Protein AF-A0A4Y2D684-F1 (afdb_monomer_lite)

Secondary structure (DSSP, 8-state):
---SS--S-EEEEPTTTGGGG-EE-SS-EEEESEEETT--SS-PPP-S----------------GGGGG-TTS-HHHHHHHHHHHHHTGGGS--STT-PPEEEEEEE----TTPPP-BPPPP---HHHHHHHHHHHHHHHHTTSEEE--SS-BEEEEEEE-TTSPEEEEE--HHHHHHS--------

InterPro domains:
  IPR043502 DNA/RNA polymerase superfamily [SSF56672] (2-41)
  IPR043502 DNA/RNA polymerase superfamily [SSF56672] (84-187)
  IPR053134 RNA-directed DNA polymerase homolog [PTHR24559] (82-187)

Structure (mmCIF, N/CA/C/O backbone):
data_AF-A0A4Y2D684-F1
#
_entry.id   AF-A0A4Y2D684-F1
#
loop_
_atom_site.group_PDB
_atom_site.id
_atom_site.type_symbol
_atom_site.label_atom_id
_atom_site.label_alt_id
_atom_site.label_comp_id
_atom_site.label_asym_id
_atom_site.label_entity_id
_atom_site.label_seq_id
_atom_site.pdbx_PDB_ins_code
_atom_site.Cartn_x
_atom_site.Cartn_y
_atom_site.Cartn_z
_atom_site.occupancy
_atom_site.B_iso_or_equiv
_atom_site.auth_seq_id
_atom_site.auth_comp_id
_atom_site.auth_asym_id
_atom_site.auth_atom_id
_atom_site.pdbx_PDB_model_num
ATOM 1 N N . MET A 1 1 ? -3.276 4.791 -5.156 1.00 32.31 1 MET A N 1
ATOM 2 C CA . MET A 1 1 ? -2.474 5.441 -4.097 1.00 32.31 1 MET A CA 1
ATOM 3 C C . MET A 1 1 ? -3.059 4.971 -2.775 1.00 32.31 1 MET A C 1
ATOM 5 O O . MET A 1 1 ? -4.221 5.272 -2.538 1.00 32.31 1 MET A O 1
ATOM 9 N N . LEU A 1 2 ? -2.332 4.146 -2.015 1.00 41.41 2 LEU A N 1
ATOM 10 C CA . LEU A 1 2 ? -2.879 3.407 -0.864 1.00 41.41 2 LEU A CA 1
ATOM 11 C C . LEU A 1 2 ? -3.045 4.302 0.374 1.00 41.41 2 LEU A C 1
ATOM 13 O O . LEU A 1 2 ? -2.198 5.159 0.608 1.00 41.41 2 LEU A O 1
ATOM 17 N N . ASP A 1 3 ? -4.116 4.112 1.150 1.00 39.09 3 ASP A N 1
ATOM 18 C CA . ASP A 1 3 ? -4.249 4.616 2.527 1.00 39.09 3 ASP A CA 1
ATOM 19 C C . ASP A 1 3 ? -4.162 3.423 3.473 1.00 39.09 3 ASP A C 1
ATOM 21 O O . ASP A 1 3 ? -4.945 2.495 3.331 1.00 39.09 3 ASP A O 1
ATOM 25 N N . LEU A 1 4 ? -3.210 3.444 4.402 1.00 47.44 4 LEU A N 1
ATOM 26 C CA . LEU A 1 4 ? -2.993 2.380 5.391 1.00 47.44 4 LEU A CA 1
ATOM 27 C C . LEU A 1 4 ? -3.703 2.667 6.727 1.00 47.44 4 LEU A C 1
ATOM 29 O O . LEU A 1 4 ? -3.446 1.985 7.707 1.00 47.44 4 LEU A O 1
ATOM 33 N N . LYS A 1 5 ? -4.534 3.717 6.796 1.00 33.97 5 LYS A N 1
ATOM 34 C CA . LYS A 1 5 ? -5.197 4.163 8.036 1.00 33.97 5 LYS A CA 1
ATOM 35 C C . LYS A 1 5 ? -6.718 3.966 8.047 1.00 33.97 5 LYS A C 1
ATOM 37 O O . LYS A 1 5 ? -7.399 4.669 8.782 1.00 33.97 5 LYS A O 1
ATOM 42 N N . SER A 1 6 ? -7.288 3.174 7.140 1.00 38.59 6 SER A N 1
ATOM 43 C CA . SER A 1 6 ? -8.747 3.208 6.957 1.00 38.59 6 SER A CA 1
ATOM 44 C C . SER A 1 6 ? -9.381 1.968 6.339 1.00 38.59 6 SER A C 1
ATOM 46 O O . SER A 1 6 ? -10.500 2.079 5.840 1.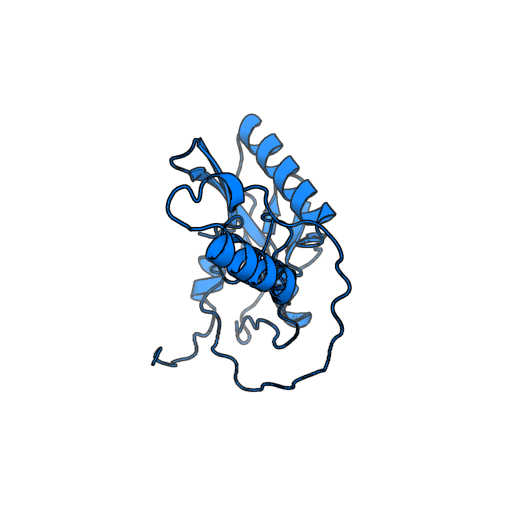00 38.59 6 SER A O 1
ATOM 48 N N . GLY A 1 7 ? -8.700 0.832 6.259 1.00 42.06 7 GLY A N 1
ATOM 49 C CA . GLY A 1 7 ? -9.345 -0.376 5.768 1.00 42.06 7 GLY A CA 1
ATOM 50 C C . GLY A 1 7 ? -9.890 -1.239 6.901 1.00 42.06 7 GLY A C 1
ATOM 51 O O . GLY A 1 7 ? -9.548 -1.106 8.076 1.00 42.06 7 GLY A O 1
ATOM 52 N N . TYR A 1 8 ? -10.893 -2.016 6.511 1.00 41.69 8 TYR A N 1
ATOM 53 C CA . TYR A 1 8 ? -11.848 -2.638 7.413 1.00 41.69 8 TYR A CA 1
ATOM 54 C C . TYR A 1 8 ? -11.494 -4.098 7.725 1.00 41.69 8 TYR A C 1
ATOM 56 O O . TYR A 1 8 ? -12.047 -4.639 8.675 1.00 41.69 8 TYR A O 1
ATOM 64 N N . TRP A 1 9 ? -10.547 -4.711 6.997 1.00 50.75 9 TRP A N 1
ATOM 65 C CA . TRP A 1 9 ? -10.094 -6.092 7.198 1.00 50.75 9 TRP A CA 1
ATOM 66 C C . TRP A 1 9 ? -8.672 -6.301 6.659 1.00 50.75 9 TRP A C 1
ATOM 68 O O . TRP A 1 9 ? -8.309 -5.782 5.604 1.00 50.75 9 TRP A O 1
ATOM 78 N N . GLN A 1 10 ? -7.873 -7.109 7.358 1.00 59.91 10 GLN A N 1
ATOM 79 C CA . GLN A 1 10 ? -6.515 -7.483 6.950 1.00 59.91 10 GLN A CA 1
ATOM 80 C C . GLN A 1 10 ? -6.516 -8.814 6.179 1.00 59.91 10 GLN A C 1
ATOM 82 O O . GLN A 1 10 ? -6.870 -9.843 6.748 1.00 59.91 10 GLN A O 1
ATOM 87 N N . VAL A 1 11 ? -6.083 -8.830 4.916 1.00 66.56 11 VAL A N 1
ATOM 88 C CA . VAL A 1 11 ? -5.981 -10.040 4.076 1.00 66.56 11 VAL A CA 1
ATOM 89 C C . VAL A 1 11 ? -4.512 -10.432 3.899 1.00 66.56 11 VAL A C 1
ATOM 91 O O . VAL A 1 11 ? -3.662 -9.605 3.554 1.00 66.56 11 VAL A O 1
ATOM 94 N N . GLU A 1 12 ? -4.185 -11.705 4.127 1.00 71.69 12 GLU A N 1
ATOM 95 C CA . GLU A 1 12 ? -2.823 -12.212 3.929 1.00 71.69 12 GLU A CA 1
ATOM 96 C C . GLU A 1 12 ? -2.486 -12.297 2.430 1.00 71.69 12 GLU A C 1
ATOM 98 O O . GLU A 1 12 ? -3.288 -12.767 1.624 1.00 71.69 12 GLU A O 1
ATOM 103 N N . ILE A 1 13 ? -1.287 -11.874 2.027 1.00 78.06 13 ILE A N 1
ATOM 104 C CA . ILE A 1 13 ? -0.823 -12.074 0.647 1.00 78.06 13 ILE A CA 1
ATOM 105 C C . ILE A 1 13 ? -0.273 -13.494 0.511 1.00 78.06 13 ILE A C 1
ATOM 107 O O . ILE A 1 13 ? 0.550 -13.927 1.335 1.00 78.06 13 ILE A O 1
ATOM 111 N N . ARG A 1 14 ? -0.660 -14.183 -0.572 1.00 80.12 14 ARG A N 1
ATOM 112 C CA . ARG A 1 14 ? -0.085 -15.485 -0.938 1.00 80.12 14 ARG A CA 1
ATOM 113 C C . ARG A 1 14 ? 1.447 -15.414 -0.918 1.00 80.12 14 ARG A C 1
ATOM 115 O O . ARG A 1 14 ? 1.998 -14.478 -1.504 1.00 80.12 14 ARG A O 1
ATOM 122 N N . PRO A 1 15 ? 2.157 -16.351 -0.266 1.00 83.19 15 PRO A N 1
ATOM 123 C CA . PRO A 1 15 ? 3.614 -16.293 -0.135 1.00 83.19 15 PRO A CA 1
ATOM 124 C C . PRO A 1 15 ? 4.357 -16.057 -1.457 1.00 83.19 15 PRO A C 1
ATOM 126 O O . PRO A 1 15 ? 5.338 -15.313 -1.481 1.00 83.19 15 PRO A O 1
ATOM 129 N N . GLU A 1 16 ? 3.852 -16.615 -2.557 1.00 85.19 16 GLU A N 1
ATOM 130 C CA . GLU A 1 16 ? 4.424 -16.504 -3.904 1.00 85.19 16 GLU A CA 1
ATOM 131 C C . GLU A 1 16 ? 4.294 -15.091 -4.494 1.00 85.19 16 GLU A C 1
ATOM 133 O O . GLU A 1 16 ? 5.098 -14.677 -5.332 1.00 85.19 16 GLU A O 1
ATOM 138 N N . ASP A 1 17 ? 3.294 -14.334 -4.044 1.00 86.69 17 ASP A N 1
ATOM 139 C CA . ASP A 1 17 ? 2.972 -12.999 -4.542 1.00 86.69 17 ASP A CA 1
ATOM 140 C C . ASP A 1 17 ? 3.520 -11.878 -3.648 1.00 86.69 17 ASP A C 1
ATOM 142 O O . ASP A 1 17 ? 3.576 -10.726 -4.084 1.00 86.69 17 ASP A O 1
ATOM 146 N N . ARG A 1 18 ? 4.000 -12.188 -2.434 1.00 87.88 18 ARG A N 1
ATOM 147 C CA . ARG A 1 18 ? 4.539 -11.190 -1.486 1.00 87.88 18 ARG A CA 1
ATOM 148 C C . ARG A 1 18 ? 5.634 -10.334 -2.097 1.00 87.88 18 ARG A C 1
ATOM 150 O O . ARG A 1 18 ? 5.629 -9.119 -1.913 1.00 87.88 18 ARG A O 1
ATOM 157 N N . GLU A 1 19 ? 6.535 -10.936 -2.872 1.00 91.12 19 GLU A N 1
ATOM 158 C CA . GLU A 1 19 ? 7.618 -10.193 -3.523 1.00 91.12 19 GLU A CA 1
ATOM 159 C C . GLU A 1 19 ? 7.087 -9.121 -4.482 1.00 91.12 19 GLU A C 1
ATOM 161 O O . GLU A 1 19 ? 7.667 -8.047 -4.565 1.00 91.12 19 GLU A O 1
ATOM 166 N N . LYS A 1 20 ? 5.938 -9.322 -5.137 1.00 90.25 20 LYS A N 1
ATOM 167 C CA . LYS A 1 20 ? 5.350 -8.319 -6.049 1.00 90.25 20 LYS A CA 1
ATOM 168 C C . LYS A 1 20 ? 4.913 -7.050 -5.317 1.00 90.25 20 LYS A C 1
ATOM 170 O O . LYS A 1 20 ? 4.853 -5.979 -5.918 1.00 90.25 20 LYS A O 1
ATOM 175 N N . THR A 1 21 ? 4.661 -7.150 -4.014 1.00 89.94 21 THR A N 1
ATOM 176 C CA . THR A 1 21 ? 4.321 -6.005 -3.158 1.00 89.94 21 THR A CA 1
ATOM 177 C C . THR A 1 21 ? 5.545 -5.249 -2.652 1.00 89.94 21 THR A C 1
ATOM 179 O O . THR A 1 21 ? 5.386 -4.226 -1.983 1.00 89.94 21 THR A O 1
ATOM 182 N N . ALA A 1 22 ? 6.757 -5.708 -2.977 1.00 93.75 22 ALA A N 1
ATOM 183 C CA . ALA A 1 22 ? 7.975 -5.119 -2.459 1.00 93.75 22 ALA A CA 1
ATOM 184 C C . ALA A 1 22 ? 8.104 -3.632 -2.821 1.00 93.75 22 ALA A C 1
ATOM 186 O O . ALA A 1 22 ? 7.845 -3.195 -3.951 1.00 93.75 22 ALA A O 1
ATOM 187 N N . PHE A 1 23 ? 8.528 -2.839 -1.844 1.00 92.75 23 PHE A N 1
ATOM 188 C CA . PHE A 1 23 ? 8.707 -1.408 -1.949 1.00 92.75 23 PHE A CA 1
ATOM 189 C C . PHE A 1 23 ? 10.023 -0.944 -1.342 1.00 92.75 23 PHE A C 1
ATOM 191 O O . PHE A 1 23 ? 10.532 -1.488 -0.364 1.00 92.75 23 PHE A O 1
ATOM 198 N N . THR A 1 24 ? 10.576 0.112 -1.926 1.00 91.88 24 THR A N 1
ATOM 199 C CA . THR A 1 24 ? 11.850 0.684 -1.488 1.00 91.88 24 THR A CA 1
ATOM 200 C C . THR A 1 24 ? 11.643 1.962 -0.706 1.00 91.88 24 THR A C 1
ATOM 202 O O . THR A 1 24 ? 10.936 2.870 -1.165 1.00 91.88 24 THR A O 1
ATOM 205 N N . THR A 1 25 ? 12.366 2.084 0.399 1.00 86.88 25 THR A N 1
ATOM 206 C CA . THR A 1 25 ? 12.564 3.343 1.118 1.00 86.88 25 THR A CA 1
ATOM 207 C C . THR A 1 25 ? 14.024 3.779 1.020 1.00 86.88 25 THR A C 1
ATOM 209 O O . THR A 1 25 ? 14.861 3.094 0.436 1.00 86.88 25 THR A O 1
ATOM 212 N N . GLY A 1 26 ? 14.364 4.939 1.585 1.00 79.38 26 GLY A N 1
ATOM 213 C CA . GLY A 1 26 ? 15.753 5.404 1.630 1.00 79.38 26 GLY A CA 1
ATOM 214 C C . GLY A 1 26 ? 16.665 4.609 2.576 1.00 79.38 26 GLY A C 1
ATOM 215 O O . GLY A 1 26 ? 17.799 5.045 2.778 1.00 79.38 26 GLY A O 1
ATOM 216 N N . GLN A 1 27 ? 16.163 3.535 3.195 1.00 78.75 27 GLN A N 1
ATOM 217 C CA . GLN A 1 27 ? 16.880 2.689 4.153 1.00 78.75 27 GLN A CA 1
ATOM 218 C C . GLN A 1 27 ? 16.910 1.204 3.764 1.00 78.75 27 GLN A C 1
ATOM 220 O O . GLN A 1 27 ? 17.771 0.487 4.255 1.00 78.75 27 GLN A O 1
ATOM 225 N N . GLY A 1 28 ? 16.012 0.735 2.892 1.00 89.25 28 GLY A N 1
ATOM 226 C CA . GLY A 1 28 ? 15.952 -0.685 2.553 1.00 89.25 28 GLY A CA 1
ATOM 227 C C . GLY A 1 28 ? 14.827 -1.054 1.592 1.00 89.25 28 GLY A C 1
ATOM 228 O O . GLY A 1 28 ? 14.104 -0.189 1.080 1.00 89.25 28 GLY A O 1
ATOM 229 N N . LEU A 1 29 ? 14.709 -2.358 1.355 1.00 94.25 29 LEU A N 1
ATOM 230 C CA . LEU A 1 29 ? 13.659 -2.990 0.566 1.00 94.25 29 LEU A CA 1
ATOM 231 C C . LEU A 1 29 ? 12.774 -3.812 1.508 1.00 94.25 29 LEU A C 1
ATOM 233 O O . LEU A 1 29 ? 13.262 -4.613 2.300 1.00 94.25 29 LEU A O 1
ATOM 237 N N . TRP A 1 30 ? 11.470 -3.598 1.415 1.00 94.19 30 TRP A N 1
ATOM 238 C CA . TRP A 1 30 ? 10.472 -4.181 2.307 1.00 94.19 30 TRP A CA 1
ATOM 239 C C . TRP A 1 30 ? 9.351 -4.787 1.476 1.00 94.19 30 TRP A C 1
ATOM 241 O O . TRP A 1 30 ? 9.122 -4.334 0.360 1.00 94.19 30 TRP A O 1
ATOM 251 N N . LYS A 1 31 ? 8.627 -5.774 1.992 1.00 92.31 31 LYS A N 1
ATOM 252 C CA . LYS A 1 31 ? 7.439 -6.362 1.351 1.00 92.31 31 LYS A CA 1
ATOM 253 C C . LYS A 1 31 ? 6.309 -6.516 2.356 1.00 92.31 31 LYS A C 1
ATOM 255 O O . LYS A 1 31 ? 6.559 -6.676 3.550 1.00 92.31 31 LYS A O 1
ATOM 260 N N . PHE A 1 32 ? 5.073 -6.469 1.875 1.00 87.88 32 PHE A N 1
ATOM 261 C CA . PHE A 1 32 ? 3.909 -6.683 2.724 1.00 87.88 32 PHE A CA 1
ATOM 262 C C . PHE A 1 32 ? 3.715 -8.177 2.994 1.00 87.88 32 PHE A C 1
ATOM 264 O O . PHE A 1 32 ? 3.827 -9.011 2.092 1.00 87.88 32 PHE A O 1
ATOM 271 N N . LYS A 1 33 ? 3.407 -8.505 4.250 1.00 82.00 33 LYS A N 1
ATOM 272 C CA . LYS A 1 33 ? 2.850 -9.809 4.645 1.00 82.00 33 LYS A CA 1
ATOM 273 C C . LYS A 1 33 ? 1.334 -9.794 4.548 1.00 82.00 33 LYS A C 1
ATOM 275 O O . LYS A 1 33 ? 0.716 -10.762 4.111 1.00 82.00 33 LYS A O 1
ATOM 280 N N . ILE A 1 34 ? 0.769 -8.671 4.972 1.00 73.19 34 ILE A N 1
ATOM 281 C CA . ILE A 1 34 ? -0.655 -8.441 5.133 1.00 73.19 34 ILE A CA 1
ATOM 282 C C . ILE A 1 34 ? -0.977 -7.133 4.415 1.00 73.19 34 ILE A C 1
ATOM 284 O O . ILE A 1 34 ? -0.249 -6.147 4.562 1.00 73.19 34 ILE A O 1
ATOM 288 N N . LEU A 1 35 ? -2.051 -7.134 3.631 1.00 69.44 35 LEU A N 1
ATOM 289 C CA . LEU A 1 35 ? -2.628 -5.919 3.068 1.00 69.44 35 LEU A CA 1
ATOM 290 C C . LEU A 1 35 ? -3.942 -5.629 3.765 1.00 69.44 35 LEU A C 1
ATOM 292 O O . LEU A 1 35 ? -4.724 -6.526 4.059 1.00 69.44 35 LEU A O 1
ATOM 296 N N . ASP A 1 36 ? -4.174 -4.353 4.000 1.00 57.72 36 ASP A N 1
ATOM 297 C CA . ASP A 1 36 ? -5.483 -3.864 4.385 1.00 57.72 36 ASP A CA 1
ATOM 298 C C . ASP A 1 36 ? -6.410 -3.867 3.152 1.00 57.72 36 ASP A C 1
ATOM 300 O O . ASP A 1 36 ? -5.952 -3.576 2.050 1.00 57.72 36 ASP A O 1
ATOM 304 N N . GLU A 1 37 ? -7.699 -4.177 3.277 1.00 44.09 37 GLU A N 1
ATOM 305 C CA . GLU A 1 37 ? -8.638 -4.234 2.138 1.00 44.09 37 GLU A CA 1
ATOM 306 C C . GLU A 1 37 ? -8.796 -2.865 1.434 1.00 44.09 37 GLU A C 1
ATOM 308 O O . GLU A 1 37 ? -9.079 -2.779 0.239 1.00 44.09 37 GLU A O 1
ATOM 313 N N . GLY A 1 38 ? -8.513 -1.766 2.148 1.00 41.91 38 GLY A N 1
ATOM 314 C CA . GLY A 1 38 ? -8.406 -0.413 1.580 1.00 41.91 38 GLY A CA 1
ATOM 315 C C . GLY A 1 38 ? -7.103 -0.150 0.805 1.00 41.91 38 GLY A C 1
ATOM 316 O O . GLY A 1 38 ? -6.956 0.881 0.128 1.00 41.91 38 GLY A O 1
ATOM 317 N N . ALA A 1 39 ? -6.138 -1.067 0.878 1.00 51.62 39 ALA A N 1
ATOM 318 C CA . ALA A 1 39 ? -4.881 -1.006 0.161 1.00 51.62 39 ALA A CA 1
ATOM 319 C C . ALA A 1 39 ? -5.125 -1.401 -1.305 1.00 51.62 39 ALA A C 1
ATOM 321 O O . ALA A 1 39 ? -5.040 -2.560 -1.688 1.00 51.62 39 ALA A O 1
ATOM 322 N N . VAL A 1 40 ? -5.382 -0.401 -2.155 1.00 45.81 40 VAL A N 1
ATOM 323 C CA . VAL A 1 40 ? -5.531 -0.580 -3.611 1.00 45.81 40 VAL A CA 1
ATOM 324 C C . VAL A 1 40 ? -4.181 -0.934 -4.264 1.00 45.81 40 VAL A C 1
ATOM 326 O O . VAL A 1 40 ? -3.555 -0.108 -4.942 1.00 45.81 40 VAL A O 1
ATOM 329 N N . ILE A 1 41 ? -3.720 -2.164 -4.042 1.00 49.00 41 ILE A N 1
ATOM 330 C CA . ILE A 1 41 ? -3.000 -2.963 -5.033 1.00 49.00 41 ILE A CA 1
ATOM 331 C C . ILE A 1 41 ? -4.116 -3.675 -5.791 1.00 49.00 41 ILE A C 1
ATOM 333 O O . ILE A 1 41 ? -4.941 -4.341 -5.187 1.00 49.00 41 ILE A O 1
ATOM 337 N N . ALA A 1 42 ? -4.240 -3.330 -7.067 1.00 41.84 42 ALA A N 1
ATOM 338 C CA . ALA A 1 42 ? -5.398 -3.523 -7.930 1.00 41.84 42 ALA A CA 1
ATOM 339 C C . ALA A 1 42 ? -6.402 -4.650 -7.555 1.00 41.84 42 ALA A C 1
ATOM 341 O O . ALA A 1 42 ? -6.043 -5.812 -7.451 1.00 41.84 42 ALA A O 1
ATOM 342 N N . THR A 1 43 ? -7.674 -4.238 -7.421 1.00 37.69 43 THR A N 1
ATOM 343 C CA . THR A 1 43 ? -8.908 -5.051 -7.365 1.00 37.69 43 THR A CA 1
ATOM 344 C C . THR A 1 43 ? -8.817 -6.320 -6.519 1.00 37.69 43 THR A C 1
ATOM 346 O O . THR A 1 43 ? -8.433 -7.371 -7.021 1.00 37.69 43 THR A O 1
ATOM 349 N N . CYS A 1 44 ? -9.256 -6.235 -5.260 1.00 37.44 44 CYS A N 1
ATOM 350 C CA . CYS A 1 44 ? -9.661 -7.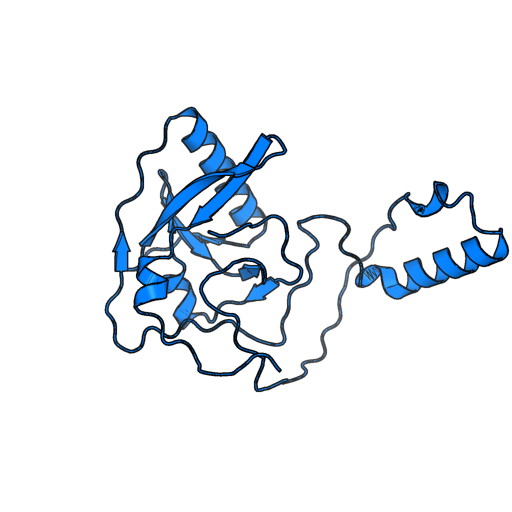410 -4.498 1.00 37.44 44 CYS A CA 1
ATOM 351 C C . CYS A 1 44 ? -10.648 -8.235 -5.343 1.00 37.44 44 CYS A C 1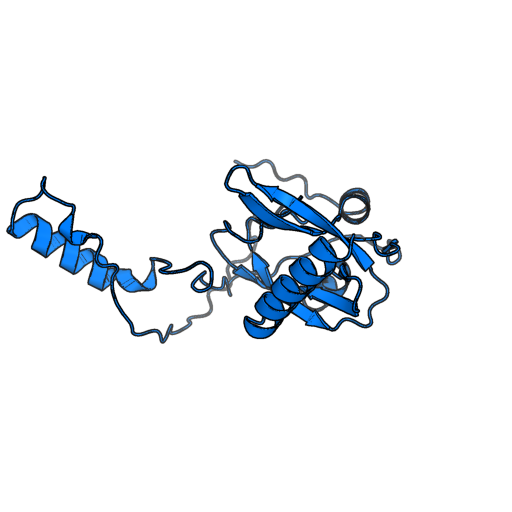
ATOM 353 O O . CYS A 1 44 ? -11.697 -7.732 -5.749 1.00 37.44 44 CYS A O 1
ATOM 355 N N . GLU A 1 45 ? -10.273 -9.473 -5.658 1.00 36.16 45 GLU A N 1
ATOM 356 C CA . GLU A 1 45 ? -11.186 -10.469 -6.213 1.00 36.16 45 GLU A CA 1
ATOM 357 C C . GLU A 1 45 ? -12.281 -10.764 -5.169 1.00 36.16 45 GLU A C 1
ATOM 359 O O . GLU A 1 45 ? -11.973 -10.846 -3.975 1.00 36.16 45 GLU A O 1
ATOM 364 N N . PRO A 1 46 ? -13.549 -10.950 -5.568 1.00 34.88 46 PRO A N 1
ATOM 365 C CA . PRO A 1 46 ? -14.525 -11.574 -4.691 1.00 34.88 46 PRO A CA 1
ATOM 366 C C . PRO A 1 46 ? -14.153 -13.048 -4.474 1.00 34.88 46 PRO A C 1
ATOM 368 O O . PRO A 1 46 ? -13.829 -13.780 -5.408 1.00 34.88 46 PRO A O 1
ATOM 371 N N . VAL A 1 47 ? -14.197 -13.464 -3.211 1.00 36.44 47 VAL A N 1
ATOM 372 C CA . VAL A 1 47 ? -13.804 -14.786 -2.712 1.00 36.44 47 VAL A CA 1
ATOM 373 C C . VAL A 1 47 ? -14.583 -15.906 -3.415 1.00 36.44 47 VAL A C 1
ATOM 375 O O . VAL A 1 47 ? -15.771 -16.095 -3.162 1.00 36.44 47 VAL A O 1
ATOM 378 N N . VAL A 1 48 ? -13.903 -16.698 -4.246 1.00 31.36 48 VAL A N 1
ATOM 379 C CA . VAL A 1 48 ? -14.383 -18.000 -4.737 1.00 31.36 48 VAL A CA 1
ATOM 380 C C . VAL A 1 48 ? -13.583 -19.106 -4.057 1.00 31.36 48 VAL A C 1
ATOM 382 O O . VAL A 1 48 ? -12.579 -19.564 -4.582 1.00 31.36 48 VAL A O 1
ATOM 385 N N . ASP A 1 49 ? -13.979 -19.406 -2.819 1.00 27.34 49 ASP A N 1
ATOM 386 C CA . ASP A 1 49 ? -13.831 -20.680 -2.090 1.00 27.34 49 ASP A CA 1
ATOM 387 C C . ASP A 1 49 ? -13.717 -20.396 -0.588 1.00 27.34 49 ASP A C 1
ATOM 389 O O . ASP A 1 49 ? -12.646 -20.147 -0.032 1.00 27.34 49 ASP A O 1
ATOM 393 N N . ILE A 1 50 ? -14.866 -20.432 0.089 1.00 30.86 50 ILE A N 1
ATOM 394 C CA . ILE A 1 50 ? -14.940 -20.345 1.545 1.00 30.86 50 ILE A CA 1
ATOM 395 C C . ILE A 1 50 ? -14.597 -21.728 2.107 1.00 30.86 50 ILE A C 1
ATOM 397 O O . ILE A 1 50 ? -15.468 -22.587 2.246 1.00 30.86 50 ILE A O 1
ATOM 401 N N . VAL A 1 51 ? -13.337 -21.953 2.475 1.00 32.03 51 VAL A N 1
ATOM 402 C CA . VAL A 1 51 ? -12.998 -23.048 3.394 1.00 32.03 51 VAL A CA 1
ATOM 403 C C . VAL A 1 51 ? -13.076 -22.488 4.809 1.00 32.03 51 VAL A C 1
ATOM 405 O O . VAL A 1 51 ? -12.120 -21.901 5.314 1.00 32.03 51 VAL A O 1
ATOM 408 N N . VAL A 1 52 ? -14.239 -22.649 5.448 1.00 28.09 52 VAL A N 1
ATOM 409 C CA . VAL A 1 52 ? -14.441 -22.295 6.859 1.00 28.09 52 VAL A CA 1
ATOM 410 C C . VAL A 1 52 ? -13.508 -23.161 7.704 1.00 28.09 52 VAL A C 1
ATOM 412 O O . VAL A 1 52 ? -13.772 -24.341 7.932 1.00 28.09 52 VAL A O 1
ATOM 415 N N . ARG A 1 53 ? -12.401 -22.587 8.175 1.00 31.89 53 ARG A N 1
ATOM 416 C CA . ARG A 1 53 ? -11.650 -23.159 9.293 1.00 31.89 53 ARG A CA 1
ATOM 417 C C . ARG A 1 53 ? -12.192 -22.541 10.582 1.00 31.89 53 ARG A C 1
ATOM 419 O O . ARG A 1 53 ? -12.278 -21.316 10.652 1.00 31.89 53 ARG A O 1
ATOM 426 N N . PRO A 1 54 ? -12.572 -23.342 11.588 1.00 26.36 54 PRO A N 1
ATOM 427 C CA . PRO A 1 54 ? -12.982 -22.798 12.872 1.00 26.36 54 PRO A CA 1
ATOM 428 C C . PRO A 1 54 ? -11.753 -22.185 13.548 1.00 26.36 54 PRO A C 1
ATOM 430 O O . PRO A 1 54 ? -10.711 -22.838 13.630 1.00 26.36 54 PRO A O 1
ATOM 433 N N . GLN A 1 55 ? -11.851 -20.942 14.019 1.00 37.06 55 GLN A N 1
ATOM 434 C CA . GLN A 1 55 ? -10.801 -20.352 14.842 1.00 37.06 55 GLN A CA 1
ATOM 435 C C . GLN A 1 55 ? -11.379 -19.624 16.050 1.00 37.06 55 GLN A C 1
ATOM 437 O O . GLN A 1 55 ? -12.270 -18.786 15.934 1.00 37.06 55 GLN A O 1
A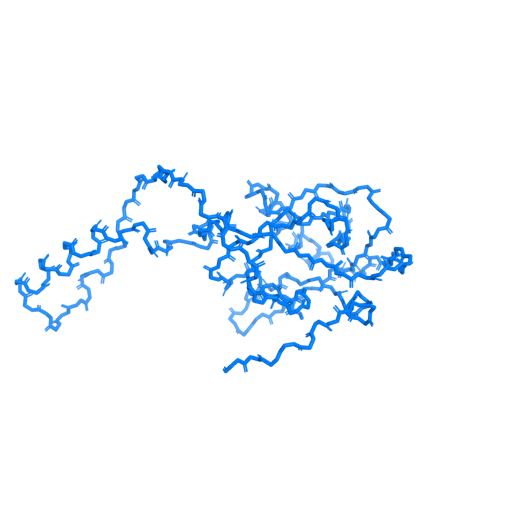TOM 442 N N . GLU A 1 56 ? -10.819 -19.967 17.206 1.00 30.59 56 GLU A N 1
ATOM 443 C CA . GLU A 1 56 ? -11.034 -19.321 18.491 1.00 30.59 56 GLU A CA 1
ATOM 444 C C . GLU A 1 56 ? -10.251 -18.000 18.535 1.00 30.59 56 GLU A C 1
ATOM 446 O O . GLU A 1 56 ? -9.039 -17.975 18.313 1.00 30.59 56 GLU A O 1
ATOM 451 N N . PHE A 1 57 ? -10.947 -16.894 18.799 1.00 31.56 57 PHE A N 1
ATOM 452 C CA . PHE A 1 57 ? -10.342 -15.585 19.043 1.00 31.56 57 PHE A CA 1
ATOM 453 C C . PHE A 1 57 ? -10.169 -15.388 20.552 1.00 31.56 57 PHE A C 1
ATOM 455 O O . PHE A 1 57 ? -11.151 -15.308 21.288 1.00 31.56 57 PHE A O 1
ATOM 462 N N . SER A 1 58 ? -8.923 -15.291 21.017 1.00 38.00 58 SER A N 1
ATOM 463 C CA . SER A 1 58 ? -8.592 -14.877 22.382 1.00 38.00 58 SER A CA 1
ATOM 464 C C . SER A 1 58 ? -8.248 -13.387 22.391 1.00 38.00 58 SER A C 1
ATOM 466 O O . SER A 1 58 ? -7.177 -12.998 21.925 1.00 38.00 58 SER A O 1
ATOM 468 N N . GLY A 1 59 ? -9.144 -12.558 22.920 1.00 34.66 59 GLY A N 1
ATOM 469 C CA . GLY A 1 59 ? -8.912 -11.127 23.095 1.00 34.66 59 GLY A CA 1
ATOM 470 C C . GLY A 1 59 ? -9.861 -10.545 24.133 1.00 34.66 59 GLY A C 1
ATOM 471 O O . GLY A 1 59 ? -10.927 -10.042 23.796 1.00 34.66 59 GLY A O 1
ATOM 472 N N . GLU A 1 60 ? -9.488 -10.631 25.410 1.00 42.25 60 GLU A N 1
ATOM 473 C CA . GLU A 1 60 ? -10.048 -9.753 26.435 1.00 42.25 60 GLU A CA 1
ATOM 474 C C . GLU A 1 60 ? -9.430 -8.357 26.252 1.00 42.25 60 GLU A C 1
ATOM 476 O O . GLU A 1 60 ? -8.209 -8.242 26.335 1.00 42.25 60 GLU A O 1
ATOM 481 N N . GLN A 1 61 ? -10.240 -7.305 26.055 1.00 43.38 61 GLN A N 1
ATOM 482 C CA . GLN A 1 61 ? -10.283 -6.115 26.932 1.00 43.38 61 GLN A CA 1
ATOM 483 C C . GLN A 1 61 ? -11.013 -4.890 26.335 1.00 43.38 61 GLN A C 1
ATOM 485 O O . GLN A 1 61 ? -10.804 -4.480 25.203 1.00 43.38 61 GLN A O 1
ATOM 490 N N . HIS A 1 62 ? -11.844 -4.311 27.217 1.00 47.66 62 HIS A N 1
ATOM 491 C CA . HIS A 1 62 ? -12.414 -2.953 27.320 1.00 47.66 62 HIS A CA 1
ATOM 492 C C . HIS A 1 62 ? -13.252 -2.293 26.196 1.00 47.66 62 HIS A C 1
ATOM 494 O O . HIS A 1 62 ? -12.766 -1.955 25.128 1.00 47.66 62 HIS A O 1
ATOM 500 N N . LEU A 1 63 ? -14.524 -1.989 26.522 1.00 46.78 63 LEU A N 1
ATOM 501 C CA . LEU A 1 63 ? -15.426 -1.139 25.731 1.00 46.78 63 LEU A CA 1
ATOM 502 C C . LEU A 1 63 ? -14.956 0.329 25.705 1.00 46.78 63 LEU A C 1
ATOM 504 O O . LEU A 1 63 ? -14.502 0.829 26.740 1.00 46.78 63 LEU A O 1
ATOM 508 N N . PRO A 1 64 ? -15.185 1.065 24.600 1.00 48.28 64 PRO A N 1
ATOM 509 C CA . PRO A 1 64 ? -14.999 2.509 24.580 1.00 48.28 64 PRO A CA 1
ATOM 510 C C . PRO A 1 64 ? -15.974 3.202 25.547 1.00 48.28 64 PRO A C 1
ATOM 512 O O . PRO A 1 64 ? -17.158 2.873 25.629 1.00 48.28 64 PRO A O 1
ATOM 515 N N . SER A 1 65 ? -15.476 4.215 26.256 1.00 45.81 65 SER A N 1
ATOM 516 C CA . SER A 1 65 ? -16.205 5.101 27.180 1.00 45.81 65 SER A CA 1
ATOM 517 C C . SER A 1 65 ? -17.238 6.020 26.496 1.00 45.81 65 SER A C 1
ATOM 519 O O . SER A 1 65 ? -17.748 6.959 27.096 1.00 45.81 65 SER A O 1
ATOM 521 N N . SER A 1 66 ? -17.596 5.749 25.239 1.00 50.34 66 SER A N 1
ATOM 522 C CA . SER A 1 66 ? -18.518 6.543 24.416 1.00 50.34 66 SER A CA 1
ATOM 523 C C . SER A 1 66 ? -20.000 6.396 24.788 1.00 50.34 66 SER A C 1
ATOM 525 O O . SER A 1 66 ? -20.841 7.096 24.225 1.00 50.34 66 SER A O 1
ATOM 527 N N . LEU A 1 67 ? -20.336 5.521 25.742 1.00 51.56 67 LEU A N 1
ATOM 528 C CA . LEU A 1 67 ? -21.709 5.328 26.224 1.00 51.56 67 LEU A CA 1
ATOM 529 C C . LEU A 1 67 ? -22.249 6.511 27.040 1.00 51.56 67 LEU A C 1
ATOM 531 O O . LEU A 1 67 ? -23.467 6.667 27.129 1.00 51.56 67 LEU A O 1
ATOM 535 N N . ASP A 1 68 ? -21.374 7.350 27.598 1.00 53.38 68 ASP A N 1
ATOM 536 C CA . ASP A 1 68 ? -21.788 8.454 28.474 1.00 53.38 68 ASP A CA 1
ATOM 537 C C . ASP A 1 68 ? -22.417 9.629 27.700 1.00 53.38 68 ASP A C 1
ATOM 539 O O . ASP A 1 68 ? -23.140 10.431 28.282 1.00 53.38 68 ASP A O 1
ATOM 543 N N . ASN A 1 69 ? -22.239 9.681 26.372 1.00 54.69 69 ASN A N 1
ATOM 544 C CA . ASN A 1 69 ? -22.795 10.729 25.503 1.00 54.69 69 ASN A CA 1
ATOM 545 C C . ASN A 1 69 ? -24.194 10.402 24.938 1.00 54.69 69 ASN A C 1
ATOM 547 O O . ASN A 1 69 ? -24.725 11.152 24.118 1.00 54.69 69 ASN A O 1
ATOM 551 N N . LEU A 1 70 ? -24.813 9.285 25.337 1.00 56.62 70 LEU A N 1
ATOM 552 C CA . LEU A 1 70 ? -26.162 8.908 24.897 1.00 56.62 70 LEU A CA 1
ATOM 553 C C . LEU A 1 70 ? -27.222 9.521 25.827 1.00 56.62 70 LEU A C 1
ATOM 555 O O . LEU A 1 70 ? -27.951 8.818 26.531 1.00 56.62 70 LEU A O 1
ATOM 559 N N . GLU A 1 71 ? -27.324 10.851 25.831 1.00 58.81 71 GLU A N 1
ATOM 560 C CA . GLU A 1 71 ? -28.327 11.606 26.609 1.00 58.81 71 GLU A CA 1
ATOM 561 C C . GLU A 1 71 ? -29.783 11.319 26.182 1.00 58.81 71 GLU A C 1
ATOM 563 O O . GLU A 1 71 ? -30.717 11.662 26.896 1.00 58.81 71 GLU A O 1
ATOM 568 N N . ILE A 1 72 ? -29.981 10.643 25.045 1.00 70.06 72 ILE A N 1
ATOM 569 C CA . ILE A 1 72 ? -31.293 10.379 24.431 1.00 70.06 72 ILE A CA 1
ATOM 570 C C . ILE A 1 72 ? -31.923 9.054 24.919 1.00 70.06 72 ILE A C 1
ATOM 572 O O . ILE A 1 72 ? -33.114 8.833 24.720 1.00 70.06 72 ILE A O 1
ATOM 576 N N . LEU A 1 73 ? -31.151 8.166 25.557 1.00 71.31 73 LEU A N 1
ATOM 577 C CA . LEU A 1 73 ? -31.610 6.823 25.945 1.00 71.31 73 LEU A CA 1
ATOM 578 C C . LEU A 1 73 ? -32.003 6.738 27.422 1.00 71.31 73 LEU A C 1
ATOM 580 O O . LEU A 1 73 ? -31.270 7.231 28.284 1.00 71.31 73 LEU A O 1
ATOM 584 N N . ASP A 1 74 ? -33.095 6.026 27.710 1.00 80.81 74 ASP A N 1
ATOM 585 C CA . ASP A 1 74 ? -33.500 5.700 29.082 1.00 80.81 74 ASP A CA 1
ATOM 586 C C . ASP A 1 74 ? -32.573 4.654 29.743 1.00 80.81 74 ASP A C 1
ATOM 588 O O . ASP A 1 74 ? -31.766 3.988 29.089 1.00 80.81 74 ASP A O 1
ATOM 592 N N . GLU A 1 75 ? -32.676 4.501 31.066 1.00 79.19 75 GLU A N 1
ATOM 593 C CA . GLU A 1 75 ? -31.842 3.597 31.878 1.00 79.19 75 GLU A CA 1
ATOM 594 C C . GLU A 1 75 ? -31.905 2.123 31.411 1.00 79.19 75 GLU A C 1
ATOM 596 O O . GLU A 1 75 ? -30.895 1.405 31.392 1.00 79.19 75 GLU A O 1
ATOM 601 N N . GLY A 1 76 ? -33.087 1.666 30.991 1.00 80.62 76 GLY A N 1
ATOM 602 C CA . GLY A 1 76 ? -33.327 0.321 30.474 1.00 80.62 76 GLY A CA 1
ATOM 603 C C . GLY A 1 76 ? -32.702 0.121 29.096 1.00 80.62 76 GLY A C 1
ATOM 604 O O . GLY A 1 76 ? -32.018 -0.880 28.862 1.00 80.62 76 GLY A O 1
ATOM 605 N N . GLN A 1 77 ? -32.841 1.105 28.209 1.00 78.62 77 GLN A N 1
ATOM 606 C CA . GLN A 1 77 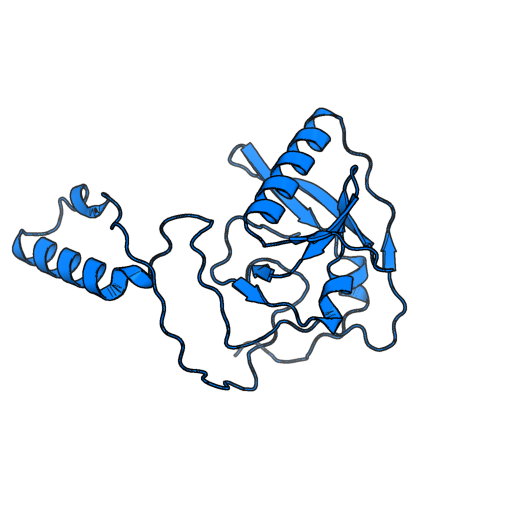? -32.190 1.121 26.898 1.00 78.62 77 GLN A CA 1
ATOM 607 C C . GLN A 1 77 ? -30.665 1.155 27.015 1.00 78.62 77 GLN A C 1
ATOM 609 O O . GLN A 1 77 ? -29.984 0.374 26.350 1.00 78.62 77 GLN A O 1
ATOM 614 N N . ARG A 1 78 ? -30.106 1.982 27.906 1.00 76.69 78 ARG A N 1
ATOM 615 C CA . ARG A 1 78 ? -28.657 2.023 28.180 1.00 76.69 78 ARG A CA 1
ATOM 616 C C . ARG A 1 78 ? -28.135 0.671 28.650 1.00 76.69 78 ARG A C 1
ATOM 618 O O . ARG A 1 78 ? -27.059 0.241 28.235 1.00 76.69 78 ARG A O 1
ATOM 625 N N . THR A 1 79 ? -28.904 -0.020 29.485 1.00 79.75 79 THR A N 1
ATOM 626 C CA . THR A 1 79 ? -28.557 -1.361 29.966 1.00 79.75 79 THR A CA 1
ATOM 627 C C . THR A 1 79 ? -28.580 -2.388 28.833 1.00 79.75 79 THR A C 1
ATOM 629 O O . THR A 1 79 ? -27.642 -3.179 28.712 1.00 79.75 79 THR A O 1
ATOM 632 N N . ALA A 1 80 ? -29.591 -2.344 27.962 1.00 79.88 80 ALA A N 1
ATOM 633 C CA . ALA A 1 80 ? -29.684 -3.217 26.794 1.00 79.88 80 ALA A CA 1
ATOM 634 C C . ALA A 1 80 ? -28.542 -2.975 25.791 1.00 79.88 80 ALA A C 1
ATOM 636 O O . ALA A 1 80 ? -27.888 -3.927 25.367 1.00 79.88 80 ALA A O 1
ATOM 637 N N . VAL A 1 81 ? -28.236 -1.713 25.477 1.00 77.69 81 VAL A N 1
ATOM 638 C CA . VAL A 1 81 ? -27.129 -1.338 24.580 1.00 77.69 81 VAL A CA 1
ATOM 639 C C . VAL A 1 81 ? -25.784 -1.756 25.170 1.00 77.69 81 VAL A C 1
ATOM 641 O O . VAL A 1 81 ? -24.959 -2.338 24.471 1.00 77.69 81 VAL A O 1
ATOM 644 N N . ARG A 1 82 ? -25.558 -1.540 26.471 1.00 76.19 82 ARG A N 1
ATOM 645 C CA . ARG A 1 82 ? -24.323 -1.976 27.139 1.00 76.19 82 ARG A CA 1
ATOM 646 C C . ARG A 1 82 ? -24.173 -3.498 27.128 1.00 76.19 82 ARG A C 1
ATOM 648 O O . ARG A 1 82 ? -23.054 -3.987 27.001 1.00 76.19 82 ARG A O 1
ATOM 655 N N . LYS A 1 83 ? -25.274 -4.243 27.262 1.00 80.56 83 LYS A N 1
ATOM 656 C CA . LYS A 1 83 ? -25.272 -5.706 27.147 1.00 80.56 83 LYS A CA 1
ATOM 657 C C . LYS A 1 83 ? -24.894 -6.140 25.728 1.00 80.56 83 LYS A C 1
ATOM 659 O O . LYS A 1 83 ? -24.004 -6.968 25.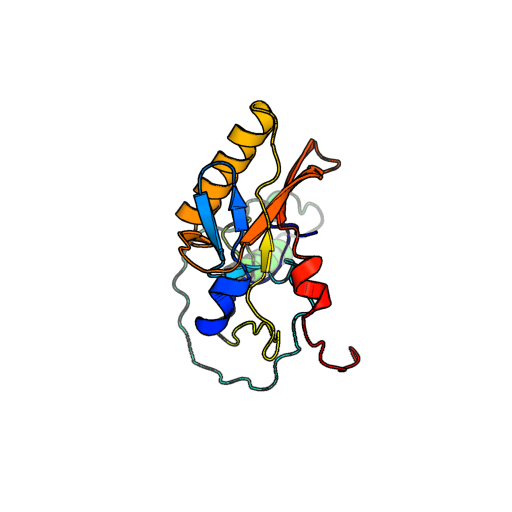588 1.00 80.56 83 LYS A O 1
ATOM 664 N N . LEU A 1 84 ? -25.487 -5.514 24.712 1.00 79.56 84 LEU A N 1
ATOM 665 C CA . LEU A 1 84 ? -25.203 -5.787 23.302 1.00 79.56 84 LEU A CA 1
ATOM 666 C C . LEU A 1 84 ? -23.742 -5.478 22.933 1.00 79.56 84 LEU A C 1
ATOM 668 O O . LEU A 1 84 ? -23.070 -6.297 22.322 1.00 79.56 84 LEU A O 1
ATOM 672 N N . LEU A 1 85 ? -23.215 -4.325 23.349 1.00 75.25 85 LEU A N 1
ATOM 673 C CA . LEU A 1 85 ? -21.824 -3.950 23.072 1.00 75.25 85 LEU A CA 1
ATOM 674 C C . LEU A 1 85 ? -20.810 -4.848 23.790 1.00 75.25 85 LEU A C 1
ATOM 676 O O . LEU A 1 85 ? -19.723 -5.056 23.269 1.00 75.25 85 LEU A O 1
ATOM 680 N N . LYS A 1 86 ? -21.148 -5.373 24.976 1.00 74.56 86 LYS A N 1
ATOM 681 C CA . LYS A 1 86 ? -20.333 -6.392 25.658 1.00 74.56 86 LYS A CA 1
ATOM 682 C C . LYS A 1 86 ? -20.377 -7.732 24.931 1.00 74.56 86 LYS A C 1
ATOM 684 O O . LYS A 1 86 ? -19.354 -8.391 24.821 1.00 74.56 86 LYS A O 1
ATOM 689 N N . GLU A 1 87 ? -21.551 -8.126 24.453 1.00 77.00 87 GLU A N 1
ATOM 690 C CA . GLU A 1 87 ? -21.755 -9.380 23.724 1.00 77.00 87 GLU A CA 1
ATOM 691 C C . GLU A 1 87 ? -21.002 -9.397 22.388 1.00 77.00 87 GLU A C 1
ATOM 693 O O . GLU A 1 87 ? -20.373 -10.394 22.052 1.00 77.00 87 GLU A O 1
ATOM 698 N N . PHE A 1 88 ? -20.999 -8.271 21.675 1.00 72.00 88 PHE A N 1
ATOM 699 C CA . PHE A 1 88 ? -20.346 -8.110 20.374 1.00 72.00 88 PHE A CA 1
ATOM 700 C C . PHE A 1 88 ? -19.041 -7.315 20.449 1.00 72.00 88 PHE A C 1
ATOM 702 O O . PHE A 1 88 ? -18.614 -6.731 19.456 1.00 72.00 88 PHE A O 1
ATOM 709 N N . GLN A 1 89 ? -18.403 -7.258 21.621 1.00 67.06 89 GLN A N 1
ATOM 710 C CA . GLN A 1 89 ? -17.201 -6.447 21.833 1.00 67.06 89 GLN A CA 1
ATOM 711 C C . GLN A 1 89 ? -16.077 -6.811 20.851 1.00 67.06 89 GLN A C 1
ATOM 713 O O . GLN A 1 89 ? -15.354 -5.941 20.384 1.00 67.06 89 GLN A O 1
ATOM 718 N N . ASN A 1 90 ? -15.984 -8.089 20.497 1.00 61.84 90 ASN A N 1
ATOM 719 C CA . ASN A 1 90 ? -15.039 -8.645 19.533 1.00 61.84 90 ASN A CA 1
ATOM 720 C C . ASN A 1 90 ? -15.299 -8.247 18.066 1.00 61.84 90 ASN A C 1
ATOM 722 O O . ASN A 1 90 ? -14.483 -8.577 17.211 1.00 61.84 90 ASN A O 1
ATOM 726 N N . LEU A 1 91 ? -16.427 -7.600 17.751 1.00 63.09 91 LEU A N 1
ATOM 727 C CA . LEU A 1 91 ? -16.739 -7.106 16.403 1.00 63.09 91 LEU A CA 1
ATOM 728 C C . LEU A 1 91 ? -16.296 -5.657 16.173 1.00 63.09 91 LEU A C 1
ATOM 730 O O . LEU A 1 91 ? -16.297 -5.200 15.030 1.00 63.09 91 LEU A O 1
ATOM 734 N N . PHE A 1 92 ? -15.966 -4.917 17.232 1.00 62.47 92 PHE A N 1
ATOM 735 C CA . PHE A 1 92 ? -15.621 -3.502 17.138 1.00 62.47 92 PHE A CA 1
ATOM 736 C C . PHE A 1 92 ? -14.114 -3.312 17.276 1.00 62.47 92 PHE A C 1
ATOM 738 O O . PHE A 1 92 ? -13.562 -3.582 18.336 1.00 62.47 92 PHE A O 1
ATOM 745 N N . SER A 1 93 ? -13.468 -2.776 16.239 1.00 54.38 93 SER A N 1
ATOM 746 C CA . SER A 1 93 ? -12.071 -2.342 16.326 1.00 54.38 93 SER A CA 1
ATOM 747 C C . SER A 1 93 ? -11.953 -1.110 17.221 1.00 54.38 93 SER A C 1
ATOM 749 O O . SER A 1 93 ? -12.603 -0.088 16.980 1.00 54.38 93 SER A O 1
ATOM 751 N N . ILE A 1 94 ? -11.115 -1.193 18.252 1.00 59.34 94 ILE A N 1
ATOM 752 C CA . ILE A 1 94 ? -10.923 -0.102 19.224 1.00 59.34 94 ILE A CA 1
ATOM 753 C C . ILE A 1 94 ? -9.785 0.842 18.791 1.00 59.34 94 ILE A C 1
ATOM 755 O O . ILE A 1 94 ? -9.743 2.004 19.202 1.00 59.34 94 ILE A O 1
ATOM 759 N N . CYS A 1 95 ? -8.876 0.384 17.926 1.00 49.50 95 CYS A N 1
ATOM 760 C CA . CYS A 1 95 ? -7.815 1.202 17.336 1.00 49.50 95 CYS A CA 1
ATOM 761 C C . CYS A 1 95 ? -7.412 0.707 15.935 1.00 49.50 95 CYS A C 1
ATOM 763 O O . CYS A 1 95 ? -7.736 -0.413 15.553 1.00 49.50 95 CYS A O 1
ATOM 765 N N . ASP A 1 96 ? -6.653 1.519 15.188 1.00 50.34 96 ASP A N 1
ATOM 766 C CA . ASP A 1 96 ? -6.165 1.185 13.833 1.00 50.34 96 ASP A CA 1
ATOM 767 C C . ASP A 1 96 ? -5.302 -0.098 13.785 1.00 50.34 96 ASP A C 1
ATOM 769 O O . ASP A 1 96 ? -5.086 -0.664 12.716 1.00 50.34 96 ASP A O 1
ATOM 773 N N . ALA A 1 97 ? -4.794 -0.565 14.932 1.00 49.94 97 ALA A N 1
ATOM 774 C CA . ALA A 1 97 ? -4.037 -1.814 15.046 1.00 49.94 97 ALA A CA 1
ATOM 775 C C . ALA A 1 97 ? -4.923 -3.043 15.341 1.00 49.94 97 ALA A C 1
ATOM 777 O O . ALA A 1 97 ? -4.459 -4.172 15.198 1.00 49.94 97 ALA A O 1
ATOM 778 N N . ASP A 1 98 ? -6.185 -2.830 15.720 1.00 52.31 98 ASP A N 1
ATOM 779 C CA . ASP A 1 98 ? -7.180 -3.844 16.103 1.00 52.31 98 ASP A CA 1
ATOM 780 C C . ASP A 1 98 ? -8.075 -4.248 14.916 1.00 52.31 98 ASP A C 1
ATOM 782 O O . ASP A 1 98 ? -9.268 -4.535 15.038 1.00 52.31 98 ASP A O 1
ATOM 786 N N . VAL A 1 99 ? -7.512 -4.195 13.709 1.00 56.69 99 VAL A N 1
ATOM 787 C CA . VAL A 1 99 ? -8.208 -4.626 12.497 1.00 56.69 99 VAL A CA 1
ATOM 788 C C . VAL A 1 99 ? -8.137 -6.149 12.442 1.00 56.69 99 VAL A C 1
ATOM 790 O O . VAL A 1 99 ? -7.050 -6.734 12.418 1.00 56.69 99 VAL A O 1
ATOM 793 N N . GLY A 1 100 ? -9.300 -6.801 12.432 1.00 55.47 100 GLY A N 1
ATOM 794 C CA . GLY A 1 100 ? -9.399 -8.256 12.371 1.00 55.47 100 GLY A CA 1
ATOM 795 C C . GLY A 1 100 ? -8.664 -8.839 11.156 1.00 55.47 100 GLY A C 1
ATOM 796 O O . GLY A 1 100 ? -8.704 -8.289 10.052 1.00 55.47 100 GLY A O 1
ATOM 797 N N . ARG A 1 101 ? -7.993 -9.981 11.353 1.00 55.97 101 ARG A N 1
ATOM 798 C CA . ARG A 1 101 ? -7.365 -10.746 10.266 1.00 55.97 101 ARG A CA 1
ATOM 799 C C . ARG A 1 101 ? -8.400 -11.624 9.574 1.00 55.97 101 ARG A C 1
ATOM 801 O O . ARG A 1 101 ? -9.024 -12.476 10.206 1.00 55.97 101 ARG A O 1
ATOM 808 N N . CYS A 1 102 ? -8.545 -11.456 8.268 1.00 55.81 102 CYS A N 1
ATOM 809 C CA . CYS A 1 102 ? -9.294 -12.369 7.425 1.00 55.81 102 CYS A CA 1
ATOM 810 C C . CYS A 1 102 ? -8.418 -13.590 7.109 1.00 55.81 102 CYS A C 1
ATOM 812 O O . CYS A 1 102 ? -7.564 -13.552 6.227 1.00 55.81 102 CYS A O 1
ATOM 814 N N . ASN A 1 103 ? -8.645 -14.690 7.830 1.00 57.00 103 ASN A N 1
ATOM 815 C CA . ASN A 1 103 ? -7.950 -15.968 7.604 1.00 57.00 103 ASN A CA 1
ATOM 816 C C . ASN A 1 103 ? -8.656 -16.854 6.559 1.00 57.00 103 ASN A C 1
ATOM 818 O O . ASN A 1 103 ? -8.263 -18.000 6.346 1.00 57.00 103 ASN A O 1
ATOM 822 N N . ILE A 1 104 ? -9.726 -16.346 5.938 1.00 58.66 104 ILE A N 1
ATOM 823 C CA . ILE A 1 104 ? -10.587 -17.102 5.017 1.00 58.66 104 ILE A CA 1
ATOM 824 C C . ILE A 1 104 ? -9.983 -17.135 3.608 1.00 58.66 104 ILE A C 1
ATOM 826 O O . ILE A 1 104 ? -10.220 -18.074 2.851 1.00 58.66 104 ILE A O 1
ATOM 830 N N . THR A 1 105 ? -9.195 -16.127 3.225 1.00 63.31 105 THR A N 1
ATOM 831 C CA . THR A 1 105 ? -8.695 -15.993 1.851 1.00 63.31 105 THR A CA 1
ATOM 832 C C . THR A 1 105 ? -7.350 -15.284 1.819 1.00 63.31 105 THR A C 1
ATOM 834 O O . THR A 1 105 ? -7.047 -14.466 2.682 1.00 63.31 105 THR A O 1
ATOM 837 N N . GLN A 1 106 ? -6.546 -15.602 0.804 1.00 68.38 106 GLN A N 1
ATOM 838 C CA . GLN A 1 106 ? -5.277 -14.933 0.539 1.00 68.38 106 GLN A CA 1
ATOM 839 C C . GLN A 1 106 ? -5.345 -14.135 -0.763 1.00 68.38 106 GLN A C 1
ATOM 841 O O . GLN A 1 106 ? -5.841 -14.638 -1.775 1.00 68.38 106 GLN A O 1
ATOM 846 N N . HIS A 1 107 ? -4.792 -12.924 -0.756 1.00 75.12 107 HIS A N 1
ATOM 847 C CA . HIS A 1 107 ? -4.735 -12.049 -1.922 1.00 75.12 107 HIS A CA 1
ATOM 848 C C . HIS A 1 107 ? -3.716 -12.564 -2.947 1.00 75.12 107 HIS A C 1
ATOM 850 O O . HIS A 1 107 ? -2.568 -12.867 -2.598 1.00 75.12 107 HIS A O 1
ATOM 856 N N . ARG A 1 108 ? -4.142 -12.649 -4.213 1.00 79.81 108 ARG A N 1
ATOM 857 C CA . ARG A 1 108 ? -3.334 -13.086 -5.357 1.00 79.81 108 ARG A CA 1
ATOM 858 C C . ARG A 1 108 ? -3.035 -11.905 -6.280 1.00 79.81 108 ARG A C 1
ATOM 860 O O . ARG A 1 108 ? -3.927 -11.132 -6.602 1.00 79.81 108 ARG A O 1
ATOM 867 N N . ILE A 1 109 ? -1.800 -11.812 -6.774 1.00 83.88 109 ILE A N 1
ATOM 868 C CA . ILE A 1 109 ? -1.369 -10.766 -7.718 1.00 83.88 109 ILE A CA 1
ATOM 869 C C . ILE A 1 109 ? -0.939 -11.420 -9.033 1.00 83.88 109 ILE A C 1
ATOM 871 O O . ILE A 1 109 ? 0.211 -11.837 -9.212 1.00 83.88 109 ILE A O 1
ATOM 875 N N . ASN A 1 110 ? -1.862 -11.522 -9.989 1.00 85.44 110 ASN A N 1
ATOM 876 C CA . ASN A 1 110 ? -1.605 -12.200 -11.258 1.00 85.44 110 ASN A CA 1
ATOM 877 C C . ASN A 1 110 ? -0.908 -11.286 -12.282 1.00 85.44 110 ASN A C 1
ATOM 879 O O . ASN A 1 110 ? -1.543 -10.466 -12.939 1.00 85.44 110 ASN A O 1
ATOM 883 N N . THR A 1 111 ? 0.398 -11.474 -12.467 1.00 86.19 111 THR A N 1
ATOM 884 C CA . THR A 1 111 ? 1.213 -10.781 -13.484 1.00 86.19 111 THR A CA 1
ATOM 885 C C . THR A 1 111 ? 1.491 -11.641 -14.725 1.00 86.19 111 THR A C 1
ATOM 887 O O . THR A 1 111 ? 2.266 -11.236 -15.589 1.00 86.19 111 THR A O 1
ATOM 890 N N . GLY A 1 112 ? 0.910 -12.847 -14.820 1.00 87.12 112 GLY A N 1
ATOM 891 C CA . GLY A 1 112 ? 1.320 -13.853 -15.807 1.00 87.12 112 GLY A CA 1
ATOM 892 C C . GLY A 1 112 ? 2.828 -14.134 -15.755 1.00 87.12 112 GLY A C 1
ATOM 893 O O . GLY A 1 112 ? 3.416 -14.135 -14.676 1.00 87.12 112 GLY A O 1
ATOM 894 N N . ASP A 1 113 ? 3.447 -14.289 -16.926 1.00 88.94 113 ASP A N 1
ATOM 895 C CA . ASP A 1 113 ? 4.887 -14.558 -17.084 1.00 88.94 113 ASP A CA 1
ATOM 896 C C . ASP A 1 113 ? 5.745 -13.280 -17.155 1.00 88.94 113 ASP A C 1
ATOM 898 O O . ASP A 1 113 ? 6.890 -13.305 -17.611 1.00 88.94 113 ASP A O 1
ATOM 902 N N . HIS A 1 114 ? 5.197 -12.128 -16.751 1.00 92.06 114 HIS A N 1
ATOM 903 C CA . HIS A 1 114 ? 5.920 -10.862 -16.827 1.00 92.06 114 HIS A CA 1
ATOM 904 C C . HIS A 1 114 ? 7.131 -10.858 -15.870 1.00 92.06 114 HIS A C 1
ATOM 906 O O . HIS A 1 114 ? 6.981 -11.211 -14.695 1.00 92.06 114 HIS A O 1
ATOM 912 N N . PRO A 1 115 ? 8.323 -10.410 -16.317 1.00 93.38 115 PRO A N 1
ATOM 913 C CA . PRO A 1 115 ? 9.500 -10.342 -15.458 1.00 93.38 115 PRO A CA 1
ATOM 914 C C . PRO A 1 115 ? 9.330 -9.321 -14.315 1.00 93.38 115 PRO A C 1
ATOM 916 O O . PRO A 1 115 ? 8.524 -8.391 -14.421 1.00 93.38 115 PRO A O 1
ATOM 919 N N . PRO A 1 116 ? 10.113 -9.434 -13.228 1.00 94.56 116 PRO A N 1
ATOM 920 C CA . PRO A 1 116 ? 10.039 -8.501 -12.111 1.00 94.56 116 PRO A CA 1
ATOM 921 C C . PRO A 1 116 ? 10.266 -7.041 -12.502 1.00 94.56 116 PRO A C 1
ATOM 923 O O . PRO A 1 116 ? 11.193 -6.710 -13.242 1.00 94.56 116 PRO A O 1
ATOM 926 N N . ILE A 1 117 ? 9.449 -6.146 -11.945 1.00 92.50 117 ILE A N 1
ATOM 927 C CA . ILE A 1 117 ? 9.621 -4.701 -12.103 1.00 92.50 117 ILE A CA 1
ATOM 928 C C . ILE A 1 117 ? 10.420 -4.159 -10.917 1.00 92.50 117 ILE A C 1
ATOM 930 O O . ILE A 1 117 ? 9.924 -4.124 -9.790 1.00 92.50 117 ILE A O 1
ATOM 934 N N . LYS A 1 118 ? 11.635 -3.665 -11.186 1.00 94.06 118 LYS A N 1
ATOM 935 C CA . LYS A 1 118 ? 12.495 -2.998 -10.197 1.00 94.06 118 LYS A CA 1
ATOM 936 C C . LYS A 1 118 ? 12.604 -1.503 -10.479 1.00 94.06 118 LYS A C 1
ATOM 938 O O . LYS A 1 118 ? 13.328 -1.071 -11.373 1.00 94.06 118 LYS A O 1
ATOM 943 N N . GLN A 1 119 ? 11.867 -0.698 -9.725 1.00 92.12 119 GLN A N 1
ATOM 944 C CA . GLN A 1 119 ? 11.902 0.759 -9.824 1.00 92.12 119 GLN A CA 1
ATOM 945 C C . GLN A 1 119 ? 12.930 1.353 -8.854 1.00 92.12 119 GLN A C 1
ATOM 947 O O . GLN A 1 119 ? 13.134 0.846 -7.754 1.00 92.12 119 GLN A O 1
ATOM 952 N N . TYR A 1 120 ? 13.560 2.459 -9.255 1.00 90.62 120 TYR A N 1
ATOM 953 C CA . TYR A 1 120 ? 14.506 3.173 -8.400 1.00 90.62 120 TYR A CA 1
ATOM 954 C C . TYR A 1 120 ? 13.779 3.941 -7.272 1.00 90.62 120 TYR A C 1
ATOM 956 O O . TYR A 1 120 ? 12.725 4.538 -7.536 1.00 90.62 120 TYR A O 1
ATOM 964 N N . PRO A 1 121 ? 14.329 3.992 -6.041 1.00 89.44 121 PRO A N 1
ATOM 965 C CA . PRO A 1 121 ? 13.729 4.735 -4.935 1.00 89.44 121 PRO A CA 1
ATOM 966 C C . PRO A 1 121 ? 13.599 6.235 -5.235 1.00 89.44 121 PRO A C 1
ATOM 968 O O . PRO A 1 121 ? 14.503 6.871 -5.779 1.00 89.44 121 PRO A O 1
ATOM 971 N N . ARG A 1 122 ? 12.486 6.854 -4.831 1.00 87.62 122 ARG A N 1
ATOM 972 C CA . ARG A 1 122 ? 12.311 8.308 -4.981 1.00 87.62 122 ARG A CA 1
ATOM 973 C C . ARG A 1 122 ? 13.153 9.063 -3.950 1.00 87.62 122 ARG A C 1
ATOM 975 O O . ARG A 1 122 ? 13.176 8.710 -2.774 1.00 87.62 122 ARG A O 1
ATOM 982 N N . ARG A 1 123 ? 13.800 10.155 -4.375 1.00 89.00 123 ARG A N 1
ATOM 983 C CA . ARG A 1 123 ? 14.531 11.045 -3.461 1.00 89.00 123 ARG A CA 1
ATOM 984 C C . ARG A 1 123 ? 13.542 11.783 -2.557 1.00 89.00 123 ARG A C 1
ATOM 986 O O . ARG A 1 123 ? 12.755 12.594 -3.040 1.00 89.00 123 ARG A O 1
ATOM 993 N N . LEU A 1 124 ? 13.614 11.524 -1.254 1.00 85.75 124 LEU A N 1
ATOM 994 C CA . LEU A 1 124 ? 12.819 12.214 -0.239 1.00 85.75 124 LEU A CA 1
ATOM 995 C C . LEU A 1 124 ? 13.664 13.286 0.469 1.00 85.75 124 LEU A C 1
ATOM 997 O O . LEU A 1 124 ? 14.809 13.007 0.831 1.00 85.75 124 LEU A O 1
ATOM 1001 N N . PRO A 1 125 ? 13.123 14.497 0.704 1.00 86.62 125 PRO A N 1
ATOM 1002 C CA . PRO A 1 125 ? 13.738 15.466 1.610 1.00 86.62 125 PRO A CA 1
ATOM 1003 C C . PRO A 1 125 ? 13.924 14.874 3.013 1.00 86.62 125 PRO A C 1
ATOM 1005 O O . PRO A 1 125 ? 13.108 14.058 3.444 1.00 86.62 125 PRO A O 1
ATOM 1008 N N . LEU A 1 126 ? 14.939 15.329 3.757 1.00 86.06 126 LEU A N 1
ATOM 1009 C CA . LEU A 1 126 ? 15.300 14.773 5.073 1.00 86.06 126 LEU A CA 1
ATOM 1010 C C . LEU A 1 126 ? 14.117 14.694 6.052 1.00 86.06 126 LEU A C 1
ATOM 1012 O O . LEU A 1 126 ? 13.920 13.662 6.689 1.00 86.06 126 LEU A O 1
ATOM 1016 N N . ALA A 1 127 ? 13.286 15.740 6.113 1.00 84.94 127 ALA A N 1
ATOM 1017 C CA . ALA A 1 127 ? 12.103 15.768 6.977 1.00 84.94 127 ALA A CA 1
ATOM 1018 C C . ALA A 1 127 ? 11.106 14.637 6.657 1.00 84.94 127 ALA A C 1
ATOM 1020 O O . ALA A 1 127 ? 10.598 13.982 7.560 1.00 84.94 127 ALA A O 1
ATOM 1021 N N . ARG A 1 128 ? 10.877 14.363 5.366 1.00 84.81 128 ARG A N 1
ATOM 1022 C CA . ARG A 1 128 ? 9.985 13.290 4.900 1.00 84.81 128 ARG A CA 1
ATOM 1023 C C . ARG A 1 128 ? 10.628 11.909 4.986 1.00 84.81 128 ARG A C 1
ATOM 1025 O O . ARG A 1 128 ? 9.915 10.923 5.114 1.00 84.81 128 ARG A O 1
ATOM 1032 N N . LYS A 1 129 ? 11.961 11.827 4.926 1.00 87.69 129 LYS A N 1
ATOM 1033 C CA . LYS A 1 129 ? 12.689 10.568 5.118 1.00 87.69 129 LYS A CA 1
ATOM 1034 C C . LYS A 1 129 ? 12.472 10.037 6.536 1.00 87.69 129 LYS A C 1
ATOM 1036 O O . LYS A 1 129 ? 12.001 8.921 6.683 1.00 87.69 129 LYS A O 1
ATOM 1041 N N . LYS A 1 130 ? 12.689 10.877 7.556 1.00 88.75 130 LYS A N 1
ATOM 1042 C CA . LYS A 1 130 ? 12.464 10.501 8.963 1.00 88.75 130 LYS A CA 1
ATOM 1043 C C . LYS A 1 130 ? 11.021 10.049 9.221 1.00 88.75 130 LYS A C 1
ATOM 1045 O O . LYS A 1 130 ? 10.788 9.103 9.959 1.00 88.75 130 LYS A O 1
ATOM 1050 N N . GLU A 1 131 ? 10.060 10.719 8.591 1.00 88.12 131 GLU A N 1
ATOM 1051 C CA . GLU A 1 131 ? 8.647 10.349 8.671 1.00 88.12 131 GLU A CA 1
ATOM 1052 C C . GLU A 1 131 ? 8.355 8.987 8.018 1.00 88.12 131 GLU A C 1
ATOM 1054 O O . GLU A 1 131 ? 7.676 8.164 8.624 1.00 88.12 131 GLU A O 1
ATOM 1059 N N . ALA A 1 132 ? 8.906 8.715 6.826 1.00 88.50 132 ALA A N 1
ATOM 1060 C CA . ALA A 1 132 ? 8.805 7.398 6.192 1.00 88.50 132 ALA A CA 1
ATOM 1061 C C . ALA A 1 132 ? 9.412 6.296 7.069 1.00 88.50 132 ALA A C 1
ATOM 1063 O O . ALA A 1 132 ? 8.814 5.235 7.209 1.00 88.50 132 ALA A O 1
ATOM 1064 N N . ASP A 1 133 ? 10.579 6.558 7.656 1.00 89.81 133 ASP A N 1
ATOM 1065 C CA . ASP A 1 133 ? 11.314 5.587 8.466 1.00 89.81 133 ASP A CA 1
ATOM 1066 C C . ASP A 1 133 ? 10.527 5.211 9.736 1.00 89.81 133 ASP A C 1
ATOM 1068 O O . ASP A 1 133 ? 10.433 4.035 10.083 1.00 89.81 133 ASP A O 1
ATOM 1072 N N . ASN A 1 134 ? 9.882 6.188 10.384 1.00 89.12 134 ASN A N 1
ATOM 1073 C CA . ASN A 1 134 ? 9.002 5.933 11.528 1.00 89.12 134 ASN A CA 1
ATOM 1074 C C . ASN A 1 134 ? 7.791 5.064 11.148 1.00 89.12 134 ASN A C 1
ATOM 1076 O O . ASN A 1 134 ? 7.462 4.135 11.878 1.00 89.12 134 ASN A O 1
ATOM 1080 N N . LEU A 1 135 ? 7.158 5.341 10.001 1.00 86.62 135 LEU A N 1
ATOM 1081 C CA . LEU A 1 135 ? 6.007 4.570 9.511 1.00 86.62 135 LEU A CA 1
ATOM 1082 C C . LEU A 1 135 ? 6.402 3.137 9.133 1.00 86.62 135 LEU A C 1
ATOM 1084 O O . LEU A 1 135 ? 5.661 2.199 9.405 1.00 86.62 135 LEU A O 1
ATOM 1088 N N . VAL A 1 136 ? 7.583 2.948 8.535 1.00 89.38 136 VAL A N 1
ATOM 1089 C CA . VAL A 1 136 ? 8.137 1.610 8.271 1.00 89.38 136 VAL A CA 1
ATOM 1090 C C . VAL A 1 136 ? 8.342 0.854 9.574 1.00 89.38 136 VAL A C 1
ATOM 1092 O O . VAL A 1 136 ? 7.916 -0.291 9.669 1.00 89.38 136 VAL A O 1
ATOM 1095 N N . LYS A 1 137 ? 8.945 1.491 10.581 1.00 89.19 137 LYS A N 1
ATOM 1096 C CA . LYS A 1 137 ? 9.169 0.859 11.881 1.00 89.19 137 LYS A CA 1
ATOM 1097 C C . LYS A 1 137 ? 7.855 0.400 12.520 1.00 89.19 137 LYS A C 1
ATOM 1099 O O . LYS A 1 137 ? 7.758 -0.749 12.922 1.00 89.19 137 LYS A O 1
ATOM 1104 N N . GLU A 1 138 ? 6.841 1.260 12.538 1.00 84.25 138 GLU A N 1
ATOM 1105 C CA . GLU A 1 138 ? 5.506 0.920 13.047 1.00 84.25 138 GLU A CA 1
ATOM 1106 C C . GLU A 1 138 ? 4.902 -0.287 12.309 1.00 84.25 138 GLU A C 1
ATOM 1108 O O . GLU A 1 138 ? 4.401 -1.217 12.934 1.00 84.25 138 GLU A O 1
ATOM 1113 N N . MET A 1 139 ? 5.011 -0.326 10.977 1.00 84.50 139 MET A N 1
ATOM 1114 C CA . MET A 1 139 ? 4.532 -1.463 10.186 1.00 84.50 139 MET A CA 1
ATOM 1115 C C . MET A 1 139 ? 5.324 -2.756 10.443 1.00 84.50 139 MET A C 1
ATOM 1117 O O . MET A 1 139 ? 4.739 -3.837 10.375 1.00 84.50 139 MET A O 1
ATOM 1121 N N . VAL A 1 140 ? 6.631 -2.673 10.716 1.00 87.00 140 VAL A N 1
ATOM 1122 C CA . VAL A 1 140 ? 7.456 -3.834 11.102 1.00 87.00 140 VAL A CA 1
ATOM 1123 C C . VAL A 1 140 ? 7.041 -4.343 12.480 1.00 87.00 140 VAL A C 1
ATOM 1125 O O . VAL A 1 140 ? 6.787 -5.538 12.626 1.00 87.00 140 VAL A O 1
ATOM 1128 N N . ASP A 1 141 ? 6.926 -3.446 13.461 1.00 84.88 141 ASP A N 1
ATOM 1129 C CA . ASP A 1 141 ? 6.567 -3.774 14.846 1.00 84.88 141 ASP A CA 1
ATOM 1130 C C . ASP A 1 141 ? 5.163 -4.409 14.915 1.00 84.88 141 ASP A C 1
ATOM 1132 O O . ASP A 1 141 ? 4.944 -5.368 15.654 1.00 84.88 141 ASP A O 1
ATOM 1136 N N . ASN A 1 142 ? 4.238 -3.952 14.063 1.00 78.31 142 ASN A N 1
ATOM 1137 C CA . ASN A 1 142 ? 2.887 -4.509 13.931 1.00 78.31 142 ASN A CA 1
ATOM 1138 C C . ASN A 1 142 ? 2.813 -5.769 13.039 1.00 78.31 142 ASN A C 1
ATOM 1140 O O . ASN A 1 142 ? 1.737 -6.339 12.858 1.00 78.31 142 ASN A O 1
ATOM 1144 N N . GLY A 1 143 ? 3.928 -6.214 12.448 1.00 81.69 143 GLY A N 1
ATOM 1145 C CA . GLY A 1 143 ? 3.985 -7.410 11.598 1.00 81.69 143 GLY A CA 1
ATOM 1146 C C . GLY A 1 143 ? 3.299 -7.277 10.231 1.00 81.69 143 GLY A C 1
ATOM 1147 O O . GLY A 1 143 ? 3.028 -8.290 9.584 1.00 81.69 143 GLY A O 1
ATOM 1148 N N . ILE A 1 144 ? 3.032 -6.050 9.776 1.00 81.88 144 ILE A N 1
ATOM 1149 C CA . ILE A 1 144 ? 2.394 -5.745 8.483 1.00 81.88 144 ILE A CA 1
ATOM 1150 C C . ILE A 1 144 ? 3.383 -5.970 7.328 1.00 81.88 144 ILE A C 1
ATOM 1152 O O . ILE A 1 144 ? 3.008 -6.470 6.262 1.00 81.88 144 ILE A O 1
ATOM 1156 N N . ILE A 1 145 ? 4.660 -5.635 7.545 1.00 87.50 145 ILE A N 1
ATOM 1157 C CA . ILE A 1 145 ? 5.735 -5.761 6.550 1.00 87.50 145 ILE A CA 1
ATOM 1158 C C . ILE A 1 145 ? 6.923 -6.569 7.079 1.00 87.50 145 ILE A C 1
ATOM 1160 O O . ILE A 1 145 ? 7.099 -6.754 8.281 1.00 87.50 145 ILE A O 1
ATOM 1164 N N . GLU A 1 146 ? 7.767 -7.029 6.162 1.00 92.75 146 GLU A N 1
ATOM 1165 C CA . GLU A 1 146 ? 9.073 -7.624 6.453 1.00 92.75 146 GLU A CA 1
ATOM 1166 C C . GLU A 1 146 ? 10.133 -7.175 5.448 1.00 92.75 146 GLU A C 1
ATOM 1168 O O . GLU A 1 146 ? 9.814 -6.609 4.401 1.00 92.75 146 GLU A O 1
ATOM 1173 N N . GLU A 1 147 ? 11.402 -7.429 5.760 1.00 95.12 147 GLU A N 1
ATOM 1174 C CA . GLU A 1 147 ? 12.503 -7.179 4.833 1.00 95.12 147 GLU A CA 1
ATOM 1175 C C . GLU A 1 147 ? 12.376 -8.071 3.584 1.00 95.12 147 GLU A C 1
ATOM 1177 O O . GLU A 1 147 ? 11.979 -9.239 3.654 1.00 95.12 147 GLU A O 1
ATOM 1182 N N . SER A 1 148 ? 12.694 -7.511 2.418 1.00 93.81 148 SER A N 1
ATOM 1183 C CA . SER A 1 148 ? 12.717 -8.234 1.146 1.00 93.81 148 SER A CA 1
ATOM 1184 C C . SER A 1 148 ? 14.100 -8.149 0.514 1.00 93.81 148 SER A C 1
ATOM 1186 O O . SER A 1 148 ? 14.768 -7.118 0.549 1.00 93.81 148 SER A O 1
ATOM 1188 N N . SER A 1 149 ? 14.506 -9.245 -0.118 1.00 91.75 149 SER A N 1
ATOM 1189 C CA . SER A 1 149 ? 15.675 -9.343 -0.998 1.00 91.75 149 SER A CA 1
ATOM 1190 C C . SER A 1 149 ? 15.268 -9.653 -2.445 1.00 91.75 149 SER A C 1
ATOM 1192 O O . SER A 1 149 ? 16.095 -10.057 -3.266 1.00 91.75 149 SER A O 1
ATOM 1194 N N . GLY A 1 150 ? 13.983 -9.476 -2.762 1.00 91.31 150 GLY A N 1
ATOM 1195 C CA . GLY A 1 150 ? 13.387 -9.878 -4.023 1.00 91.31 150 GLY A CA 1
ATOM 1196 C C . GLY A 1 150 ? 13.754 -8.995 -5.217 1.00 91.31 150 GLY A C 1
ATOM 1197 O O . GLY A 1 150 ? 14.299 -7.894 -5.087 1.00 91.31 150 GLY A O 1
ATOM 1198 N N . PRO A 1 151 ? 13.430 -9.466 -6.433 1.00 94.06 151 PRO A N 1
ATOM 1199 C CA . PRO A 1 151 ? 13.732 -8.749 -7.668 1.00 94.06 151 PRO A CA 1
ATOM 1200 C C . PRO A 1 151 ? 12.743 -7.609 -7.970 1.00 94.06 151 PRO A C 1
ATOM 1202 O O . PRO A 1 151 ? 13.000 -6.803 -8.863 1.00 94.06 151 PRO A O 1
ATOM 1205 N N . TRP A 1 152 ? 11.626 -7.528 -7.245 1.00 95.19 152 TRP A N 1
ATOM 1206 C CA . TRP A 1 152 ? 10.601 -6.497 -7.393 1.00 95.19 152 TRP A CA 1
ATOM 1207 C C . TRP A 1 152 ? 10.896 -5.293 -6.496 1.00 95.19 152 TRP A C 1
ATOM 1209 O O . TRP A 1 152 ? 11.410 -5.433 -5.390 1.00 95.19 152 TRP A O 1
ATOM 1219 N N . ALA A 1 153 ? 10.559 -4.094 -6.965 1.00 94.94 153 ALA A N 1
ATOM 1220 C CA . ALA A 1 153 ? 10.651 -2.881 -6.162 1.00 94.94 153 ALA A CA 1
ATOM 1221 C C . ALA A 1 153 ? 9.724 -1.793 -6.702 1.00 94.94 153 ALA A C 1
ATOM 1223 O O . ALA A 1 153 ? 9.851 -1.373 -7.855 1.00 94.94 153 ALA A O 1
ATOM 1224 N N . SER A 1 154 ? 8.848 -1.274 -5.848 1.00 93.19 154 SER A N 1
ATOM 1225 C CA . SER A 1 154 ? 8.038 -0.084 -6.120 1.00 93.19 154 SER A CA 1
ATOM 1226 C C . SER A 1 154 ? 8.428 1.069 -5.185 1.00 93.19 154 SER A C 1
ATOM 1228 O O . SER A 1 154 ? 8.684 0.851 -4.003 1.00 93.19 154 SER A O 1
ATOM 1230 N N . PRO A 1 155 ? 8.513 2.323 -5.654 1.00 92.62 155 PRO A N 1
ATOM 1231 C CA . PRO A 1 155 ? 8.940 3.415 -4.796 1.00 92.62 155 PRO A CA 1
ATOM 1232 C C . PRO A 1 155 ? 7.788 3.898 -3.911 1.00 92.62 155 PRO A C 1
ATOM 1234 O O . PRO A 1 155 ? 6.631 3.934 -4.339 1.00 92.62 155 PRO A O 1
ATOM 1237 N N . ILE A 1 156 ? 8.114 4.354 -2.702 1.00 90.12 156 ILE A N 1
ATOM 1238 C CA . ILE A 1 156 ? 7.134 4.996 -1.823 1.00 90.12 156 ILE A CA 1
ATOM 1239 C C . ILE A 1 156 ? 6.830 6.440 -2.244 1.00 90.12 156 ILE A C 1
ATOM 1241 O O . ILE A 1 156 ? 7.648 7.135 -2.858 1.00 90.12 156 ILE A O 1
ATOM 1245 N N . VAL A 1 157 ? 5.644 6.904 -1.868 1.00 87.38 157 VAL A N 1
ATOM 1246 C CA . VAL A 1 157 ? 5.138 8.264 -2.034 1.00 87.38 157 VAL A CA 1
ATOM 1247 C C . VAL A 1 157 ? 4.449 8.670 -0.735 1.00 87.38 157 VAL A C 1
ATOM 1249 O O . VAL A 1 157 ? 3.515 8.016 -0.284 1.00 87.38 157 VAL A O 1
ATOM 1252 N N . LEU A 1 158 ? 4.900 9.771 -0.137 1.00 84.94 158 LEU A N 1
ATOM 1253 C CA . LEU A 1 158 ? 4.258 10.354 1.038 1.00 84.94 158 LEU A CA 1
ATOM 1254 C C . LEU A 1 158 ? 3.370 11.521 0.620 1.00 84.94 158 LEU A C 1
ATOM 1256 O O . LEU A 1 158 ? 3.847 12.459 -0.031 1.00 84.94 158 LEU A O 1
ATOM 1260 N N . VAL A 1 159 ? 2.104 11.485 1.030 1.00 83.12 159 VAL A N 1
ATOM 1261 C CA . VAL A 1 159 ? 1.126 12.542 0.739 1.00 83.12 159 VAL A CA 1
ATOM 1262 C C . VAL A 1 159 ? 0.518 13.067 2.028 1.00 83.12 159 VAL A C 1
ATOM 1264 O O . VAL A 1 159 ? 0.271 12.303 2.952 1.00 83.12 159 VAL A O 1
ATOM 1267 N N . LYS A 1 160 ? 0.274 14.376 2.101 1.00 81.75 160 LYS A N 1
ATOM 1268 C CA . LYS A 1 160 ? -0.412 14.992 3.238 1.00 81.75 160 LYS A CA 1
ATOM 1269 C C . LYS A 1 160 ? -1.924 14.877 3.054 1.00 81.75 160 LYS A C 1
ATOM 1271 O O . LYS A 1 160 ? -2.445 15.254 2.005 1.00 81.75 160 LYS A O 1
ATOM 1276 N N . LYS A 1 161 ? -2.613 14.342 4.060 1.00 78.75 161 LYS A N 1
ATOM 1277 C CA . LYS A 1 161 ? -4.073 14.372 4.163 1.00 78.75 161 LYS A CA 1
ATOM 1278 C C . LYS A 1 161 ? -4.534 15.789 4.528 1.00 78.75 161 LYS A C 1
ATOM 1280 O O . LYS A 1 161 ? -3.743 16.630 4.960 1.00 78.75 161 LYS A O 1
ATOM 1285 N N . ARG A 1 162 ? -5.836 16.047 4.365 1.00 81.69 162 ARG A N 1
ATOM 1286 C CA . ARG A 1 162 ? -6.466 17.336 4.705 1.00 81.69 162 ARG A CA 1
ATOM 1287 C C . ARG A 1 162 ? -6.349 17.674 6.198 1.00 81.69 162 ARG A C 1
ATOM 1289 O O . ARG A 1 162 ? -6.279 18.846 6.540 1.00 81.69 162 ARG A O 1
ATOM 1296 N N . ASP A 1 163 ? -6.288 16.654 7.049 1.00 79.25 163 ASP A N 1
ATOM 1297 C CA . ASP A 1 163 ? -6.104 16.755 8.504 1.00 79.25 163 ASP A CA 1
ATOM 1298 C C . ASP A 1 163 ? -4.641 17.017 8.935 1.00 79.25 163 ASP A C 1
ATOM 1300 O O . ASP A 1 163 ? -4.353 17.111 10.124 1.00 79.25 163 ASP A O 1
ATOM 1304 N N . GLY A 1 164 ? -3.701 17.132 7.986 1.00 79.06 164 GLY A N 1
ATOM 1305 C CA . GLY A 1 164 ? -2.275 17.354 8.249 1.00 79.06 164 GLY A CA 1
ATOM 1306 C C . GLY A 1 164 ? -1.452 16.082 8.488 1.00 79.06 164 GLY A C 1
ATOM 1307 O O . GLY A 1 164 ? -0.215 16.140 8.448 1.00 79.06 164 GLY A O 1
ATOM 1308 N N . SER A 1 165 ? -2.098 14.926 8.660 1.00 77.00 165 SER A N 1
ATOM 1309 C CA . SER A 1 165 ? -1.421 13.633 8.784 1.00 77.00 165 SER A CA 1
ATOM 1310 C C . SER A 1 165 ? -0.810 13.180 7.452 1.00 77.00 165 SER A C 1
ATOM 1312 O O . SER A 1 165 ? -1.165 13.662 6.372 1.00 77.00 165 SER A O 1
ATOM 1314 N N . THR A 1 166 ? 0.149 12.254 7.505 1.00 77.12 166 THR A N 1
ATOM 1315 C CA . THR A 1 166 ? 0.800 11.710 6.304 1.00 77.12 166 THR A CA 1
ATOM 1316 C C . THR A 1 166 ? 0.248 10.343 5.948 1.00 77.12 166 THR A C 1
ATOM 1318 O O . THR A 1 166 ? 0.145 9.454 6.790 1.00 77.12 166 THR A O 1
ATOM 1321 N N . ARG A 1 167 ? -0.070 10.172 4.666 1.00 80.19 167 ARG A N 1
ATOM 1322 C CA . ARG A 1 167 ? -0.441 8.908 4.045 1.00 80.19 167 ARG A CA 1
ATOM 1323 C C . ARG A 1 167 ? 0.798 8.266 3.427 1.00 80.19 167 ARG A C 1
ATOM 1325 O O . ARG A 1 167 ? 1.402 8.830 2.508 1.00 80.19 167 ARG A O 1
ATOM 1332 N N . PHE A 1 168 ? 1.157 7.090 3.932 1.00 85.06 168 PHE A N 1
ATOM 1333 C CA . PHE A 1 168 ? 2.184 6.239 3.344 1.00 85.06 168 PHE A CA 1
ATOM 1334 C C . PHE A 1 168 ? 1.602 5.508 2.137 1.00 85.06 168 PHE A C 1
ATOM 1336 O O . PHE A 1 168 ? 0.654 4.743 2.278 1.00 85.06 168 PHE A O 1
ATOM 1343 N N . CYS A 1 169 ? 2.138 5.755 0.945 1.00 82.94 169 CYS A N 1
ATOM 1344 C CA . CYS A 1 169 ? 1.660 5.127 -0.281 1.00 82.94 169 CYS A CA 1
ATOM 1345 C C . CYS A 1 169 ? 2.816 4.431 -0.991 1.00 82.94 169 CYS A C 1
ATOM 1347 O O . CYS A 1 169 ? 3.927 4.952 -1.025 1.00 82.94 169 CYS A O 1
ATOM 1349 N N . VAL A 1 170 ? 2.537 3.320 -1.660 1.00 88.06 170 VAL A N 1
ATOM 1350 C CA . VAL A 1 170 ? 3.452 2.708 -2.626 1.00 88.06 170 VAL A CA 1
ATOM 1351 C C . VAL A 1 170 ? 2.932 2.952 -4.042 1.00 88.06 170 VAL A C 1
ATOM 1353 O O . VAL A 1 170 ? 1.728 2.897 -4.308 1.00 88.06 170 VAL A O 1
ATOM 1356 N N . ASP A 1 171 ? 3.832 3.282 -4.963 1.00 86.12 171 ASP A N 1
ATOM 1357 C CA . ASP A 1 171 ? 3.496 3.545 -6.361 1.00 86.12 171 ASP A CA 1
ATOM 1358 C C . ASP A 1 171 ? 3.490 2.257 -7.199 1.00 86.12 171 ASP A C 1
ATOM 1360 O O . ASP A 1 171 ? 4.445 1.949 -7.917 1.00 86.12 171 ASP A O 1
ATOM 1364 N N . TYR A 1 172 ? 2.380 1.521 -7.125 1.00 87.62 172 TYR A N 1
ATOM 1365 C CA . TYR A 1 172 ? 2.155 0.300 -7.905 1.00 87.62 172 TYR A CA 1
ATOM 1366 C C . TYR A 1 172 ? 1.653 0.548 -9.329 1.00 87.62 172 TYR A C 1
ATOM 1368 O O . TYR A 1 172 ? 1.186 -0.388 -9.964 1.00 87.62 172 TYR A O 1
ATOM 1376 N N . ARG A 1 173 ? 1.729 1.765 -9.885 1.00 85.19 173 ARG A N 1
ATOM 1377 C CA . ARG A 1 173 ? 1.189 2.030 -11.237 1.00 85.19 173 ARG A CA 1
ATOM 1378 C C . ARG A 1 173 ? 1.733 1.065 -12.294 1.00 85.19 173 ARG A C 1
ATOM 1380 O O . ARG A 1 173 ? 0.945 0.455 -13.003 1.00 85.19 173 ARG A O 1
ATOM 1387 N N . LYS A 1 174 ? 3.051 0.839 -12.306 1.00 87.56 174 LYS A N 1
ATOM 1388 C CA . LYS A 1 174 ? 3.685 -0.119 -13.227 1.00 87.56 174 LYS A CA 1
ATOM 1389 C C . LYS A 1 174 ? 3.270 -1.570 -12.978 1.00 87.56 174 LYS A C 1
ATOM 1391 O O . LYS A 1 174 ? 3.149 -2.335 -13.921 1.00 87.56 174 LYS A O 1
ATOM 1396 N N . LEU A 1 175 ? 3.060 -1.949 -11.715 1.00 87.44 175 LEU A N 1
ATOM 1397 C CA . LEU A 1 175 ? 2.560 -3.280 -11.367 1.00 87.44 175 LEU A CA 1
ATOM 1398 C C . LEU A 1 175 ? 1.111 -3.452 -11.848 1.00 87.44 175 LEU A C 1
ATOM 1400 O O . LEU A 1 175 ? 0.773 -4.466 -12.441 1.00 87.44 175 LEU A O 1
ATOM 1404 N N . ASN A 1 176 ? 0.275 -2.433 -11.655 1.00 85.19 176 ASN A N 1
ATOM 1405 C CA . ASN A 1 176 ? -1.131 -2.445 -12.049 1.00 85.19 176 ASN A CA 1
ATOM 1406 C C . ASN A 1 176 ? -1.321 -2.515 -13.574 1.00 85.19 176 ASN A C 1
ATOM 1408 O O . ASN A 1 176 ? -2.335 -3.037 -14.024 1.00 85.19 176 ASN A O 1
ATOM 1412 N N . GLU A 1 177 ? -0.381 -1.982 -14.360 1.00 86.00 177 GLU A N 1
ATOM 1413 C CA . GLU A 1 177 ? -0.403 -2.037 -15.832 1.00 86.00 177 GLU A CA 1
ATOM 1414 C C . GLU A 1 177 ? -0.202 -3.457 -16.377 1.00 86.00 177 GLU A C 1
ATOM 1416 O O . GLU A 1 177 ? -0.773 -3.802 -17.408 1.00 86.00 177 GLU A O 1
ATOM 1421 N N . ILE A 1 178 ? 0.586 -4.281 -15.683 1.00 87.38 178 ILE A N 1
ATOM 1422 C CA . ILE A 1 178 ? 0.890 -5.660 -16.099 1.00 87.38 178 ILE A CA 1
ATOM 1423 C C . ILE A 1 178 ? -0.016 -6.696 -15.431 1.00 87.38 178 ILE A C 1
ATOM 1425 O O . ILE A 1 178 ? 0.040 -7.883 -15.758 1.00 87.38 178 ILE A O 1
ATOM 1429 N N . MET A 1 179 ? -0.814 -6.268 -14.456 1.00 82.81 179 MET A N 1
ATOM 1430 C CA . MET A 1 179 ? -1.674 -7.163 -13.710 1.00 82.81 179 MET A CA 1
ATOM 1431 C C . MET A 1 179 ? -2.897 -7.542 -14.544 1.00 82.81 179 MET A C 1
ATOM 1433 O O . MET A 1 179 ? -3.600 -6.685 -15.085 1.00 82.81 179 MET A O 1
ATOM 1437 N N . LYS A 1 180 ? -3.174 -8.842 -14.624 1.00 81.88 180 LYS A N 1
ATOM 1438 C CA . LYS A 1 180 ? -4.377 -9.366 -15.266 1.00 81.88 180 LYS A CA 1
ATOM 1439 C C . LYS A 1 180 ? -5.560 -9.127 -14.335 1.00 81.88 180 LYS A C 1
ATOM 1441 O O . LYS A 1 180 ? -5.591 -9.669 -13.237 1.00 81.88 180 LYS A O 1
ATOM 1446 N N . LYS A 1 181 ? -6.502 -8.292 -14.771 1.00 73.31 181 LYS A N 1
ATOM 1447 C CA . LYS A 1 181 ? -7.757 -8.046 -14.055 1.00 73.31 181 LYS A CA 1
ATOM 1448 C C . LYS A 1 181 ? -8.759 -9.121 -14.438 1.00 73.31 181 LYS A C 1
ATOM 1450 O O . LYS A 1 181 ? -8.994 -9.319 -15.631 1.00 73.31 181 LYS A O 1
ATOM 1455 N N . ASP A 1 182 ? -9.367 -9.761 -13.452 1.00 61.38 182 ASP A N 1
ATOM 1456 C CA . ASP A 1 182 ? -10.507 -10.626 -13.717 1.00 61.38 182 ASP A CA 1
ATOM 1457 C C . ASP A 1 182 ? -11.735 -9.782 -14.071 1.00 61.38 182 ASP A C 1
ATOM 1459 O O . ASP A 1 182 ? -12.047 -8.777 -13.430 1.00 61.38 182 ASP A O 1
ATOM 1463 N N . SER A 1 183 ? -12.415 -10.171 -15.149 1.00 47.19 183 SER A N 1
ATOM 1464 C CA . SER A 1 183 ? -13.659 -9.535 -15.586 1.00 47.19 183 SER A CA 1
ATOM 1465 C C . SER A 1 183 ? -14.828 -10.123 -14.808 1.00 47.19 183 SER A C 1
ATOM 1467 O O . SER A 1 183 ? -15.601 -10.905 -15.352 1.00 47.19 183 SER A O 1
ATOM 1469 N N . TYR A 1 184 ? -14.961 -9.744 -13.540 1.00 51.28 184 TYR A N 1
ATOM 1470 C CA . TYR A 1 184 ? -16.216 -9.922 -12.816 1.00 51.28 184 TYR A CA 1
ATOM 1471 C C . TYR A 1 184 ? -16.845 -8.553 -12.561 1.00 51.28 184 TYR A C 1
ATOM 1473 O O . TYR A 1 184 ? -16.204 -7.692 -11.953 1.00 51.28 184 TYR A O 1
ATOM 1481 N N . PRO A 1 185 ? -18.076 -8.307 -13.043 1.00 45.50 185 PRO A N 1
ATOM 1482 C CA . PRO A 1 185 ? -18.818 -7.140 -12.606 1.00 45.50 185 PRO A CA 1
ATOM 1483 C C . PRO A 1 185 ? -19.114 -7.290 -11.111 1.00 45.50 185 PRO A C 1
ATOM 1485 O O . PRO A 1 185 ? -19.476 -8.372 -10.648 1.00 45.50 185 PRO A O 1
ATOM 1488 N N . LEU A 1 186 ? -18.959 -6.199 -10.363 1.00 44.03 186 LEU A N 1
ATOM 1489 C CA . LEU A 1 186 ? -19.570 -6.107 -9.042 1.00 44.03 186 LEU A CA 1
ATOM 1490 C C . LEU A 1 186 ? -21.095 -6.244 -9.239 1.00 44.03 186 LEU A C 1
ATOM 1492 O O . LEU A 1 186 ? -21.617 -5.560 -10.127 1.00 44.03 186 LEU A O 1
ATOM 1496 N N . PRO A 1 187 ? -21.772 -7.154 -8.514 1.00 49.59 187 PRO A N 1
ATOM 1497 C CA . PRO A 1 187 ? -23.218 -7.338 -8.621 1.00 49.59 187 PRO A CA 1
ATOM 1498 C C . PRO A 1 187 ? -24.006 -6.106 -8.161 1.00 49.59 187 PRO A C 1
ATOM 1500 O O . PRO A 1 187 ? -23.498 -5.352 -7.298 1.00 49.59 187 PRO A O 1
#

Sequence (187 aa):
MLDLKSGYWQVEIRPEDREKTAFTTGQGLWKFKILDEGAVIATCEPVVDIVVRPQEFSGEQHLPSSLDNLEILDEGQRTAVRKLLKEFQNLFSICDADVGRCNITQHRINTGDHPPIKQYPRRLPLARKKEADNLVKEMVDNGIIEESSGPWASPIVLVKKRDGSTRFCVDYRKLNEIMKKDSYPLP

pLDDT: mean 70.52, std 20.26, range [26.36, 95.19]

Organism: Araneus ventricosus (NCBI:txid182803)

Radius of gyration: 19.84 Å; chains: 1; bounding box: 50×40×49 Å

Foldseek 3Di:
DAFLQDAQEKAAADPVCQLQQWADAPVAIKTFRIDGPRGPPDDDDDDDDFPDDDDDDDDDDDDDPVLVPPPPDDPVRSVVVVVVCVVCVLVDQPHSLSRYYDPRDHDDWALDPDDADADDEDDDDPVVSVVVVVVVVVCVVSRRMDGDPDPHYWYWDWDADPVRDIGIHTPCVVSSVSTDDDPDDDD